Protein AF-A0A7R9BN75-F1 (afdb_monomer_lite)

InterPro domains:
  IPR007135 Ubiquitin-like-conjugating enzyme Atg3/Atg10 [PF03987] (47-110)
  IPR007217 Per1-like [PF04080] (129-338)
  IPR007217 Per1-like [PTHR13148] (129-338)

Sequence (338 aa):
MLVKHSRRFLKRSLDHVLRIGWRLETTRRPVTGDTVEYLRLVTLDPDGVTNDYSVFYSESYSVPVLYLSRYSDSGELVAPSGCEDCLTPTDHPISGAPVLFFHPCRTSEWAVLTPKSDAGLKYIPSWMSWPFARFLGIQEPASTLFSMLNGIAHVFGLSALLRQVKSEAPFRGWWIANGLIMILCWVFSTIFHTRDTPFTEKLDYAGGMIANVAALTAVTVRLVGIERLTRTGTMIMLGAGCSFVYRHLKFLFGVSFDYGYNMKVHLAIGGFHVIGWLCWAFLNRSTCPYAWKGAAVNFLMAATMALELLDFPPFLWTLDAHALWHLSTIPLIPLWYS

Structure (mmCIF, N/CA/C/O backbone):
data_AF-A0A7R9BN75-F1
#
_entry.id   AF-A0A7R9BN75-F1
#
loop_
_atom_site.group_PDB
_atom_site.id
_atom_site.type_symbol
_atom_site.label_atom_id
_atom_site.label_alt_id
_atom_site.label_comp_id
_atom_site.label_asym_id
_atom_site.label_entity_id
_atom_site.label_seq_id
_atom_site.pdbx_PDB_ins_code
_atom_site.Cartn_x
_atom_site.Cartn_y
_atom_site.Cartn_z
_atom_site.occupancy
_atom_site.B_iso_or_equiv
_atom_site.auth_seq_id
_atom_site.auth_comp_id
_atom_site.auth_asym_id
_atom_site.auth_atom_id
_atom_site.pdbx_PDB_model_num
ATOM 1 N N . MET A 1 1 ? 15.559 -24.305 -7.134 1.00 25.94 1 MET A N 1
ATOM 2 C CA . MET A 1 1 ? 14.203 -23.827 -7.511 1.00 25.94 1 MET A CA 1
ATOM 3 C C . MET A 1 1 ? 14.245 -22.544 -8.345 1.00 25.94 1 MET A C 1
ATOM 5 O O . MET A 1 1 ? 13.445 -22.437 -9.262 1.00 25.94 1 MET A O 1
ATOM 9 N N . LEU A 1 2 ? 15.212 -21.644 -8.121 1.00 26.50 2 LEU A N 1
ATOM 10 C CA . LEU A 1 2 ? 15.365 -20.361 -8.832 1.00 26.50 2 LEU A CA 1
ATOM 11 C C . LEU A 1 2 ? 15.667 -20.472 -10.347 1.00 26.50 2 LEU A C 1
ATOM 13 O O . LEU A 1 2 ? 15.002 -19.819 -11.143 1.00 26.50 2 LEU A O 1
ATOM 17 N N . VAL A 1 3 ? 16.518 -21.411 -10.784 1.00 27.84 3 VAL A N 1
ATOM 18 C CA . VAL A 1 3 ? 16.781 -21.690 -12.224 1.00 27.84 3 VAL A CA 1
ATOM 19 C C . VAL A 1 3 ? 15.537 -22.203 -12.985 1.00 27.84 3 VAL A C 1
ATOM 21 O O . VAL A 1 3 ? 15.440 -22.108 -14.207 1.00 27.84 3 VAL A O 1
ATOM 24 N N . LYS A 1 4 ? 14.531 -22.745 -12.280 1.00 29.83 4 LYS A N 1
ATOM 25 C CA . LYS A 1 4 ? 13.260 -23.165 -12.902 1.00 29.83 4 LYS A CA 1
ATOM 26 C C . LYS A 1 4 ? 12.322 -21.983 -13.170 1.00 29.83 4 LYS A C 1
ATOM 28 O O . LYS A 1 4 ? 11.499 -22.098 -14.079 1.00 29.83 4 LYS A O 1
ATOM 33 N N . HIS A 1 5 ? 12.436 -20.884 -12.418 1.00 34.06 5 HIS A N 1
ATOM 34 C CA . HIS A 1 5 ? 11.628 -19.687 -12.649 1.00 34.06 5 HIS A CA 1
ATOM 35 C C . HIS A 1 5 ? 12.165 -18.868 -13.817 1.00 34.06 5 HIS A C 1
ATOM 37 O O . HIS A 1 5 ? 11.371 -18.584 -14.705 1.00 34.06 5 HIS A O 1
ATOM 43 N N . SER A 1 6 ? 13.482 -18.660 -13.938 1.00 37.28 6 SER A N 1
ATOM 44 C CA . SER A 1 6 ? 14.078 -18.036 -15.134 1.00 37.28 6 SER A CA 1
ATOM 45 C C . SER A 1 6 ? 13.750 -18.809 -16.421 1.00 37.28 6 SER A C 1
ATOM 47 O O . SER A 1 6 ? 13.330 -18.216 -17.412 1.00 37.28 6 SER A O 1
ATOM 49 N N . ARG A 1 7 ? 13.799 -20.151 -16.388 1.00 38.25 7 ARG A N 1
ATOM 50 C CA . ARG A 1 7 ? 13.395 -21.003 -17.523 1.00 38.25 7 ARG A CA 1
ATOM 51 C C . ARG A 1 7 ? 11.911 -20.921 -17.877 1.00 38.25 7 ARG A C 1
ATOM 53 O O . ARG A 1 7 ? 11.585 -21.017 -19.053 1.00 38.25 7 ARG A O 1
ATOM 60 N N . ARG A 1 8 ? 10.994 -20.795 -16.910 1.00 43.97 8 ARG A N 1
ATOM 61 C CA . ARG A 1 8 ? 9.552 -20.610 -17.200 1.00 43.97 8 ARG A CA 1
ATOM 62 C C . ARG A 1 8 ? 9.240 -19.189 -17.668 1.00 43.97 8 ARG A C 1
ATOM 64 O O . ARG A 1 8 ? 8.391 -19.027 -18.538 1.00 43.97 8 ARG A O 1
ATOM 71 N N . PHE A 1 9 ? 9.942 -18.216 -17.102 1.00 45.53 9 PHE A N 1
ATOM 72 C CA . PHE A 1 9 ? 9.838 -16.792 -17.387 1.00 45.53 9 PHE A CA 1
ATOM 73 C C . PHE A 1 9 ? 10.306 -16.470 -18.815 1.00 45.53 9 PHE A C 1
ATOM 75 O O . PHE A 1 9 ? 9.569 -15.863 -19.583 1.00 45.53 9 PHE A O 1
ATOM 82 N N . LEU A 1 10 ? 11.454 -17.013 -19.233 1.00 49.00 10 LEU A N 1
ATOM 83 C CA . LEU A 1 10 ? 11.949 -16.901 -20.607 1.00 49.00 10 LEU A CA 1
ATOM 84 C C . LEU A 1 10 ? 11.103 -17.713 -21.605 1.00 49.00 10 LEU A C 1
ATOM 86 O O . LEU A 1 10 ? 10.852 -17.244 -22.709 1.00 49.00 10 LEU A O 1
ATOM 90 N N . LYS A 1 11 ? 10.602 -18.904 -21.232 1.00 47.78 11 LYS A N 1
ATOM 91 C CA . LYS A 1 11 ? 9.923 -19.835 -22.163 1.00 47.78 11 LYS A CA 1
ATOM 92 C C . LYS A 1 11 ? 8.620 -19.338 -22.788 1.00 47.78 11 LYS A C 1
ATOM 94 O O . LYS A 1 11 ? 8.322 -19.763 -23.896 1.00 47.78 11 LYS A O 1
ATOM 99 N N . ARG A 1 12 ? 7.819 -18.509 -22.108 1.00 47.25 12 ARG A N 1
ATOM 100 C CA . ARG A 1 12 ? 6.509 -18.078 -22.648 1.00 47.25 12 ARG A CA 1
ATOM 101 C C . ARG A 1 12 ? 6.625 -17.061 -23.788 1.00 47.25 12 ARG A C 1
ATOM 103 O O . ARG A 1 12 ? 5.703 -16.970 -24.590 1.00 47.25 12 ARG A O 1
ATOM 110 N N . SER A 1 13 ? 7.762 -16.372 -23.880 1.00 50.59 13 SER A N 1
ATOM 111 C CA . SER A 1 13 ? 8.043 -15.356 -24.903 1.00 50.59 13 SER A CA 1
ATOM 112 C C . SER A 1 13 ? 9.258 -15.697 -25.773 1.00 50.59 13 SER A C 1
ATOM 114 O O . SER A 1 13 ? 9.523 -14.993 -26.746 1.00 50.59 13 SER A O 1
ATOM 116 N N . LEU A 1 14 ? 9.979 -16.784 -25.455 1.00 61.09 14 LEU A N 1
ATOM 117 C CA . LEU A 1 14 ? 11.226 -17.192 -26.110 1.00 61.09 14 LEU A CA 1
ATOM 118 C C . LEU A 1 14 ? 11.068 -17.297 -27.626 1.00 61.09 14 LEU A C 1
ATOM 120 O O . LEU A 1 14 ? 11.878 -16.754 -28.361 1.00 61.09 14 LEU A O 1
ATOM 124 N N . ASP A 1 15 ? 9.995 -17.930 -28.099 1.00 59.94 15 ASP A N 1
ATOM 125 C CA . ASP A 1 15 ? 9.783 -18.147 -29.533 1.00 59.94 15 ASP A CA 1
ATOM 126 C C . ASP A 1 15 ? 9.638 -16.835 -30.311 1.00 59.94 15 ASP A C 1
ATOM 128 O O . ASP A 1 15 ? 10.028 -16.764 -31.474 1.00 59.94 15 ASP A O 1
ATOM 132 N N . HIS A 1 16 ? 9.092 -15.788 -29.688 1.00 62.56 16 HIS A N 1
ATOM 133 C CA . HIS A 1 16 ? 8.987 -14.472 -30.312 1.00 62.56 16 HIS A CA 1
ATOM 134 C C . HIS A 1 16 ? 10.317 -13.718 -30.237 1.00 62.56 16 HIS A C 1
ATOM 136 O O . HIS A 1 16 ? 10.783 -13.212 -31.253 1.00 62.56 16 HIS A O 1
ATOM 142 N N . VAL A 1 17 ? 10.955 -13.718 -29.063 1.00 66.06 17 VAL A N 1
ATOM 143 C CA . VAL A 1 17 ? 12.261 -13.087 -28.810 1.00 66.06 17 VAL A CA 1
ATOM 144 C C . VAL A 1 17 ? 13.344 -13.646 -29.743 1.00 66.06 17 VAL A C 1
ATOM 146 O O . VAL A 1 17 ? 14.104 -12.888 -30.341 1.00 66.06 17 VAL A O 1
ATOM 149 N N . LEU A 1 18 ? 13.360 -14.965 -29.952 1.00 67.25 18 LEU A N 1
ATOM 150 C CA . LEU A 1 18 ? 14.285 -15.632 -30.871 1.00 67.25 18 LEU A CA 1
ATOM 151 C C . LEU A 1 18 ? 14.023 -15.269 -32.343 1.00 67.25 18 LEU A C 1
ATOM 153 O O . LEU A 1 18 ? 14.961 -15.174 -33.132 1.00 67.25 18 LEU A O 1
ATOM 157 N N . ARG A 1 19 ? 12.762 -15.035 -32.737 1.00 68.44 19 ARG A N 1
ATOM 158 C CA . ARG A 1 19 ? 12.405 -14.644 -34.117 1.00 68.44 19 ARG A CA 1
ATOM 159 C C . ARG A 1 19 ? 12.845 -13.228 -34.477 1.00 68.44 19 ARG A C 1
ATOM 161 O O . ARG A 1 19 ? 13.038 -12.949 -35.655 1.00 68.44 19 ARG A O 1
ATOM 168 N N . ILE A 1 20 ? 13.003 -12.354 -33.486 1.00 70.19 20 ILE A N 1
ATOM 169 C CA . ILE A 1 20 ? 13.408 -10.951 -33.667 1.00 70.19 20 ILE A CA 1
ATOM 170 C C . ILE A 1 20 ? 14.911 -10.726 -33.423 1.00 70.19 20 ILE A C 1
ATOM 172 O O . ILE A 1 20 ? 15.338 -9.594 -33.225 1.00 70.19 20 ILE A O 1
ATOM 176 N N . GLY A 1 21 ? 15.719 -11.794 -33.455 1.00 74.06 21 GLY A N 1
ATOM 177 C CA . GLY A 1 21 ? 17.184 -11.718 -33.538 1.00 74.06 21 GLY A CA 1
ATOM 178 C C . GLY A 1 21 ? 17.950 -12.020 -32.248 1.00 74.06 21 GLY A C 1
ATOM 179 O O . GLY A 1 21 ? 19.166 -12.210 -32.308 1.00 74.06 21 GLY A O 1
ATOM 180 N N . TRP A 1 22 ? 17.273 -12.126 -31.101 1.00 79.69 22 TRP A N 1
ATOM 181 C CA . TRP A 1 22 ? 17.921 -12.527 -29.850 1.00 79.69 22 TRP A CA 1
ATOM 182 C C . TRP A 1 22 ? 18.293 -14.009 -29.871 1.00 79.69 22 TRP A C 1
ATOM 184 O O . TRP A 1 22 ? 17.630 -14.834 -30.499 1.00 79.69 22 TRP A O 1
ATOM 194 N N . ARG A 1 23 ? 19.343 -14.367 -29.137 1.00 82.69 23 ARG A N 1
ATOM 195 C CA . ARG A 1 23 ? 19.815 -15.746 -28.992 1.00 82.69 23 ARG A CA 1
ATOM 196 C C . ARG A 1 23 ? 19.833 -16.131 -27.525 1.00 82.69 23 ARG A C 1
ATOM 198 O O . ARG A 1 23 ? 20.256 -15.347 -26.684 1.00 82.69 23 ARG A O 1
ATOM 205 N N . LEU A 1 24 ? 19.376 -17.343 -27.225 1.00 82.06 24 LEU A N 1
ATOM 206 C CA . LEU A 1 24 ? 19.562 -17.936 -25.907 1.00 82.06 24 LEU A CA 1
ATOM 207 C C . LEU A 1 24 ? 20.956 -18.565 -25.862 1.00 82.06 24 LEU A C 1
ATOM 209 O O . LEU A 1 24 ? 21.216 -19.541 -26.564 1.00 82.06 24 LEU A O 1
ATOM 213 N N . GLU A 1 25 ? 21.838 -18.006 -25.044 1.00 84.00 25 GLU A N 1
ATOM 214 C CA . GLU A 1 25 ? 23.178 -18.533 -24.810 1.00 84.00 25 GLU A CA 1
ATOM 215 C C . GLU A 1 25 ? 23.243 -19.217 -23.443 1.00 84.00 25 GLU A C 1
ATOM 217 O O . GLU A 1 25 ? 22.501 -18.905 -22.509 1.00 84.00 25 GLU A O 1
ATOM 222 N N . THR A 1 26 ? 24.116 -20.213 -23.336 1.00 81.50 26 THR A N 1
ATOM 223 C CA . THR A 1 26 ? 24.379 -20.931 -22.091 1.00 81.50 26 THR A CA 1
ATOM 224 C C . THR A 1 26 ? 25.873 -20.924 -21.849 1.00 81.50 26 THR A C 1
ATOM 226 O O . THR A 1 26 ? 26.642 -21.337 -22.714 1.00 81.50 26 THR A O 1
ATOM 229 N N . THR A 1 27 ? 26.288 -20.480 -20.670 1.00 81.31 27 THR A N 1
ATOM 230 C CA . THR A 1 27 ? 27.700 -20.449 -20.287 1.00 81.31 27 THR A CA 1
ATOM 231 C C . THR A 1 27 ? 27.886 -20.886 -18.842 1.00 81.31 27 THR A C 1
ATOM 233 O O . THR A 1 27 ? 26.928 -20.945 -18.071 1.00 81.31 27 THR A O 1
ATOM 236 N N . ARG A 1 28 ? 29.119 -21.216 -18.461 1.00 77.62 28 ARG A N 1
ATOM 237 C CA . ARG A 1 28 ? 29.471 -21.492 -17.065 1.00 77.62 28 ARG A CA 1
ATOM 238 C C . ARG A 1 28 ? 30.121 -20.265 -16.449 1.00 77.62 28 ARG A C 1
ATOM 240 O O . ARG A 1 28 ? 31.053 -19.712 -17.028 1.00 77.62 28 ARG A O 1
ATOM 247 N N . ARG A 1 29 ? 29.657 -19.861 -15.263 1.00 69.62 29 ARG A N 1
ATOM 248 C CA . ARG A 1 29 ? 30.311 -18.799 -14.491 1.00 69.62 29 ARG A CA 1
ATOM 249 C C . ARG A 1 29 ? 31.736 -19.245 -14.148 1.00 69.62 29 ARG A C 1
ATOM 251 O O . ARG A 1 29 ? 31.881 -20.298 -13.525 1.00 69.62 29 ARG A O 1
ATOM 258 N N . PRO A 1 30 ? 32.770 -18.454 -14.485 1.00 67.38 30 PRO A N 1
ATOM 259 C CA . PRO A 1 30 ? 34.159 -18.818 -14.209 1.00 67.38 30 PRO A CA 1
ATOM 260 C C . PRO A 1 30 ? 34.436 -19.030 -12.717 1.00 67.38 30 PRO A C 1
ATOM 262 O O . PRO A 1 30 ? 35.222 -19.894 -12.352 1.00 67.38 30 PRO A O 1
ATOM 265 N N . VAL A 1 31 ? 33.766 -18.251 -11.860 1.00 64.44 31 VAL A N 1
ATOM 266 C CA . VAL A 1 31 ? 34.027 -18.216 -10.414 1.00 64.44 31 VAL A CA 1
ATOM 267 C C . VAL A 1 31 ? 33.274 -19.310 -9.654 1.00 64.44 31 VAL A C 1
ATOM 269 O O . VAL A 1 31 ? 33.857 -19.968 -8.801 1.00 64.44 31 VAL A O 1
ATOM 272 N N . THR A 1 32 ? 31.985 -19.520 -9.943 1.00 65.44 32 THR A N 1
ATOM 273 C CA . THR A 1 32 ? 31.145 -20.462 -9.176 1.00 65.44 32 THR A CA 1
ATOM 274 C C . THR A 1 32 ? 30.964 -21.817 -9.861 1.00 65.44 32 THR A C 1
ATOM 276 O O . THR A 1 32 ? 30.539 -22.775 -9.223 1.00 65.44 32 THR A O 1
ATOM 279 N N . GLY A 1 33 ? 31.282 -21.927 -11.157 1.00 69.62 33 GLY A N 1
ATOM 280 C CA . GLY A 1 33 ? 31.078 -23.141 -11.956 1.00 69.62 33 GLY A CA 1
ATOM 281 C C . GLY A 1 33 ? 29.624 -23.393 -12.374 1.00 69.62 33 GLY A C 1
ATOM 282 O O . GLY A 1 33 ? 29.361 -24.326 -13.140 1.00 69.62 33 GLY A O 1
ATOM 283 N N . ASP A 1 34 ? 28.685 -22.558 -11.924 1.00 73.12 34 ASP A N 1
ATOM 284 C CA . ASP A 1 34 ? 27.265 -22.694 -12.235 1.00 73.12 34 ASP A CA 1
ATOM 285 C C . ASP A 1 34 ? 26.979 -22.427 -13.710 1.00 73.12 34 ASP A C 1
ATOM 287 O O . ASP A 1 34 ? 27.547 -21.528 -14.333 1.00 73.12 34 ASP A O 1
ATOM 291 N N . THR A 1 35 ? 26.047 -23.195 -14.268 1.00 75.62 35 THR A N 1
ATOM 292 C CA . THR A 1 35 ? 25.558 -22.971 -15.631 1.00 75.62 35 THR A CA 1
ATOM 293 C C . THR A 1 35 ? 24.486 -21.882 -15.619 1.00 75.62 35 THR A C 1
ATOM 295 O O . THR A 1 35 ? 23.491 -21.999 -14.905 1.00 75.62 35 THR A O 1
ATOM 298 N N . VAL A 1 36 ? 24.683 -20.840 -16.423 1.00 74.00 36 VAL A N 1
ATOM 299 C CA . VAL A 1 36 ? 23.784 -19.692 -16.569 1.00 74.00 36 VAL A CA 1
ATOM 300 C C . VAL A 1 36 ? 23.281 -19.624 -18.003 1.00 74.00 36 VAL A C 1
ATOM 302 O O . VAL A 1 36 ? 24.062 -19.695 -18.950 1.00 74.00 36 VAL A O 1
ATOM 305 N N . GLU A 1 37 ? 21.970 -19.459 -18.142 1.00 79.94 37 GLU A N 1
ATOM 306 C CA . GLU A 1 37 ? 21.297 -19.161 -19.406 1.00 79.94 37 GLU A CA 1
ATOM 307 C C . GLU A 1 37 ? 20.977 -17.663 -19.453 1.00 79.94 37 GLU A C 1
ATOM 309 O O . GLU A 1 37 ? 20.485 -17.109 -18.466 1.00 79.94 37 GLU A O 1
ATOM 314 N N . TYR A 1 38 ? 21.249 -17.011 -20.582 1.00 80.88 38 TYR A N 1
ATOM 315 C CA . TYR A 1 38 ? 20.967 -15.590 -20.789 1.00 80.88 38 TYR A CA 1
ATOM 316 C C . TYR A 1 38 ? 20.580 -15.314 -22.239 1.00 80.88 38 TYR A C 1
ATOM 318 O O . TYR A 1 38 ? 20.902 -16.088 -23.142 1.00 80.88 38 TYR A O 1
ATOM 326 N N . LEU A 1 39 ? 19.854 -14.220 -22.460 1.00 82.62 39 LEU A N 1
ATOM 327 C CA . LEU A 1 39 ? 19.552 -13.756 -23.811 1.00 82.62 39 LEU A CA 1
ATOM 328 C C . LEU A 1 39 ? 20.629 -12.778 -24.258 1.00 82.62 39 LEU A C 1
ATOM 330 O O . LEU A 1 39 ? 21.022 -11.912 -23.480 1.00 82.62 39 LEU A O 1
ATOM 334 N N . ARG A 1 40 ? 21.063 -12.893 -25.509 1.00 86.88 40 ARG A N 1
ATOM 335 C CA . ARG A 1 40 ? 22.039 -11.997 -26.123 1.00 86.88 40 ARG A CA 1
ATOM 336 C C . ARG A 1 40 ? 21.547 -11.482 -27.468 1.00 86.88 40 ARG A C 1
ATOM 338 O O . ARG A 1 40 ? 20.979 -12.249 -28.249 1.00 86.88 40 ARG A O 1
ATOM 345 N N . LEU A 1 41 ? 21.789 -10.210 -27.750 1.00 84.81 41 LEU A N 1
ATOM 346 C CA . LEU A 1 41 ? 21.560 -9.591 -29.049 1.00 84.81 41 LEU A CA 1
ATOM 347 C C . LEU A 1 41 ? 22.759 -8.717 -29.392 1.00 84.81 41 LEU A C 1
ATOM 349 O O . LEU A 1 41 ? 23.104 -7.812 -28.644 1.00 84.81 41 LEU A O 1
ATOM 353 N N . VAL A 1 42 ? 23.357 -8.964 -30.552 1.00 84.88 42 VAL A N 1
ATOM 354 C CA . VAL A 1 42 ? 24.436 -8.131 -31.083 1.00 84.88 42 VAL A CA 1
ATOM 355 C C . VAL A 1 42 ? 23.884 -7.340 -32.258 1.00 84.88 42 VAL A C 1
ATOM 357 O O . VAL A 1 42 ? 23.322 -7.923 -33.187 1.00 84.88 42 VAL A O 1
ATOM 360 N N . THR A 1 43 ? 24.040 -6.023 -32.210 1.00 80.31 43 THR A N 1
ATOM 361 C CA . THR A 1 43 ? 23.644 -5.101 -33.280 1.00 80.31 43 THR A CA 1
ATOM 362 C C . THR A 1 43 ? 24.829 -4.229 -33.683 1.00 80.31 43 THR A C 1
ATOM 364 O O . THR A 1 43 ? 25.790 -4.079 -32.928 1.00 80.31 43 THR A O 1
ATOM 367 N N . LEU A 1 44 ? 24.775 -3.685 -34.894 1.00 79.88 44 LEU A N 1
ATOM 368 C CA . LEU A 1 44 ? 25.768 -2.759 -35.431 1.00 79.88 44 LEU A CA 1
ATOM 369 C C . LEU A 1 44 ? 25.079 -1.419 -35.654 1.00 79.88 44 LEU A C 1
ATOM 371 O O . LEU A 1 44 ? 24.093 -1.357 -36.392 1.00 79.88 44 LEU A O 1
ATOM 375 N N . ASP A 1 45 ? 25.587 -0.372 -35.011 1.00 72.06 45 ASP A N 1
ATOM 376 C CA . ASP A 1 45 ? 25.115 0.985 -35.263 1.00 72.06 45 ASP A CA 1
ATOM 377 C C . ASP A 1 45 ? 25.520 1.442 -36.675 1.00 72.06 45 ASP A C 1
ATOM 379 O O . ASP A 1 45 ? 26.509 0.950 -37.229 1.00 72.06 45 ASP A O 1
ATOM 383 N N . PRO A 1 46 ? 24.797 2.416 -37.263 1.00 68.06 46 PRO A N 1
ATOM 384 C CA . PRO A 1 46 ? 25.157 3.016 -38.551 1.00 68.06 46 PRO A CA 1
ATOM 385 C C . PRO A 1 46 ? 26.590 3.563 -38.595 1.00 68.06 46 PRO A C 1
ATOM 387 O O . PRO A 1 46 ? 27.215 3.552 -39.652 1.00 68.06 46 PRO A O 1
ATOM 390 N N . ASP A 1 47 ? 27.116 3.979 -37.441 1.00 68.94 47 ASP A N 1
ATOM 391 C CA . ASP A 1 47 ? 28.482 4.483 -37.263 1.00 68.94 47 ASP A CA 1
ATOM 392 C C . ASP A 1 47 ? 29.533 3.359 -37.122 1.00 68.94 47 ASP A C 1
ATOM 394 O O . ASP A 1 47 ? 30.692 3.625 -36.818 1.00 68.94 47 ASP A O 1
ATOM 398 N N . GLY A 1 48 ? 29.149 2.091 -37.314 1.00 71.25 48 GLY A N 1
ATOM 399 C CA . GLY A 1 48 ? 30.046 0.928 -37.270 1.00 71.25 48 GLY A CA 1
ATOM 400 C C . GLY A 1 48 ? 30.344 0.386 -35.868 1.00 71.25 48 GLY A C 1
ATOM 401 O O . GLY A 1 48 ? 31.030 -0.627 -35.737 1.00 71.25 48 GLY A O 1
ATOM 402 N N . VAL A 1 49 ? 29.801 1.008 -34.819 1.00 78.69 49 VAL A N 1
ATOM 403 C CA . VAL A 1 49 ? 29.996 0.577 -33.428 1.00 78.69 49 VAL A CA 1
ATOM 404 C C . VAL A 1 49 ? 29.149 -0.661 -33.129 1.00 78.69 49 VAL A C 1
ATOM 406 O O . VAL A 1 49 ? 27.951 -0.700 -33.409 1.00 78.69 49 VAL A O 1
ATOM 409 N N . THR A 1 50 ? 29.765 -1.685 -32.537 1.00 82.69 50 THR A N 1
ATOM 410 C CA . THR A 1 50 ? 29.055 -2.903 -32.124 1.00 82.69 50 THR A CA 1
ATOM 411 C C . THR A 1 50 ? 28.404 -2.699 -30.757 1.00 82.69 50 THR A C 1
ATOM 413 O O . THR A 1 50 ? 29.080 -2.352 -29.789 1.00 82.69 50 THR A O 1
ATOM 416 N N . ASN A 1 51 ? 27.102 -2.966 -30.668 1.00 84.06 51 ASN A N 1
ATOM 417 C CA . ASN A 1 51 ? 26.358 -3.004 -29.415 1.00 84.06 51 ASN A CA 1
ATOM 418 C C . ASN A 1 51 ? 26.028 -4.458 -29.068 1.00 84.06 51 ASN A C 1
ATOM 420 O O . ASN A 1 51 ? 25.300 -5.127 -29.807 1.00 84.06 51 ASN A O 1
ATOM 424 N N . ASP A 1 52 ? 26.541 -4.939 -27.940 1.00 88.25 52 ASP A N 1
ATOM 425 C CA . ASP A 1 52 ? 26.262 -6.276 -27.420 1.00 88.25 52 ASP A CA 1
ATOM 426 C C . ASP A 1 52 ? 25.379 -6.173 -26.173 1.00 88.25 52 ASP A C 1
ATOM 428 O O . ASP A 1 52 ? 25.793 -5.696 -25.116 1.00 88.25 52 ASP A O 1
ATOM 432 N N . TYR A 1 53 ? 24.125 -6.575 -26.337 1.00 85.75 53 TYR A N 1
ATOM 433 C CA . TYR A 1 53 ? 23.098 -6.551 -25.311 1.00 85.75 53 TYR A CA 1
ATOM 434 C C . TYR A 1 53 ? 22.956 -7.928 -24.685 1.00 85.75 53 TYR A C 1
ATOM 436 O O . TYR A 1 53 ? 22.769 -8.922 -25.390 1.00 85.75 53 TYR A O 1
ATOM 444 N N . SER A 1 54 ? 22.940 -7.989 -23.359 1.00 86.38 54 SER A N 1
ATOM 445 C CA . SER A 1 54 ? 22.760 -9.235 -22.621 1.00 86.38 54 SER A CA 1
ATOM 446 C C . SER A 1 54 ? 21.751 -9.080 -21.484 1.00 86.38 54 SER A C 1
ATOM 448 O O . SER A 1 54 ? 21.791 -8.126 -20.712 1.00 86.38 54 SER A O 1
ATOM 450 N N . VAL A 1 55 ? 20.802 -10.015 -21.387 1.00 82.38 55 VAL A N 1
ATOM 451 C CA . VAL A 1 55 ? 19.769 -10.027 -20.341 1.00 82.38 55 VAL A CA 1
ATOM 452 C C . VAL A 1 55 ? 20.029 -11.171 -19.375 1.00 82.38 55 VAL A C 1
ATOM 454 O O . VAL A 1 55 ? 19.895 -12.344 -19.737 1.00 82.38 55 VAL A O 1
ATOM 457 N N . PHE A 1 56 ? 20.329 -10.821 -18.127 1.00 78.00 56 PHE A N 1
ATOM 458 C CA . PHE A 1 56 ? 20.511 -11.766 -17.028 1.00 78.00 56 PHE A CA 1
ATOM 459 C C . PHE A 1 56 ? 19.398 -11.632 -16.008 1.00 78.00 56 PHE A C 1
ATOM 461 O O . PHE A 1 56 ? 18.919 -10.538 -15.743 1.00 78.00 56 PHE A O 1
ATOM 468 N N . TYR A 1 57 ? 19.034 -12.733 -15.360 1.00 70.94 57 TYR A N 1
ATOM 469 C CA . TYR A 1 57 ? 18.243 -12.649 -14.139 1.00 70.94 57 TYR A CA 1
ATOM 470 C C . TYR A 1 57 ? 19.138 -12.181 -12.985 1.00 70.94 57 TYR A C 1
ATOM 472 O O . TYR A 1 57 ? 20.117 -12.856 -12.658 1.00 70.94 57 TYR A O 1
ATOM 480 N N . SER A 1 58 ? 18.817 -11.038 -12.376 1.00 66.25 58 SER A N 1
ATOM 481 C CA . SER A 1 58 ? 19.509 -10.563 -11.178 1.00 66.25 58 SER A CA 1
ATOM 482 C C . SER A 1 58 ? 18.843 -11.120 -9.933 1.00 66.25 58 SER A C 1
ATOM 484 O O . SER A 1 58 ? 17.655 -10.909 -9.702 1.00 66.25 58 SER A O 1
ATOM 486 N N . GLU A 1 59 ? 19.621 -11.799 -9.095 1.00 57.66 59 GLU A N 1
ATOM 487 C CA . GLU A 1 59 ? 19.142 -12.290 -7.801 1.00 57.66 59 GLU A CA 1
ATOM 488 C C . GLU A 1 59 ? 18.876 -11.140 -6.824 1.00 57.66 59 GLU A C 1
ATOM 490 O O . GLU A 1 59 ? 17.883 -11.168 -6.101 1.00 57.66 59 GLU A O 1
ATOM 495 N N . SER A 1 60 ? 19.705 -10.091 -6.860 1.00 52.88 60 SER A N 1
ATOM 496 C CA . SER A 1 60 ? 19.568 -8.915 -5.993 1.00 52.88 60 SER A CA 1
ATOM 497 C C . SER A 1 60 ? 18.266 -8.157 -6.237 1.00 52.88 60 SER A C 1
ATOM 499 O O . SER A 1 60 ? 17.634 -7.710 -5.284 1.00 52.88 60 SER A O 1
ATOM 501 N N . TYR A 1 61 ? 17.856 -8.038 -7.505 1.00 53.03 61 TYR A N 1
ATOM 502 C CA . TYR A 1 61 ? 16.617 -7.351 -7.885 1.00 53.03 61 TYR A CA 1
ATOM 503 C C . TYR A 1 61 ? 15.435 -8.304 -8.094 1.00 53.03 61 TYR A C 1
ATOM 505 O O . TYR A 1 61 ? 14.309 -7.846 -8.229 1.00 53.03 61 TYR A O 1
ATOM 513 N N . SER A 1 62 ? 15.673 -9.620 -8.120 1.00 57.59 62 SER A N 1
ATOM 514 C CA . SER A 1 62 ? 14.665 -10.645 -8.429 1.00 57.59 62 SER A CA 1
ATOM 515 C C . SER A 1 62 ? 13.915 -10.416 -9.751 1.00 57.59 62 SER A C 1
ATOM 517 O O . SER A 1 62 ? 12.773 -10.831 -9.902 1.00 57.59 62 SER A O 1
ATOM 519 N N . VAL A 1 63 ? 14.575 -9.782 -10.723 1.00 61.38 63 VAL A N 1
ATOM 520 C CA . VAL A 1 63 ? 14.039 -9.484 -12.059 1.00 61.38 63 VAL A CA 1
ATOM 521 C C . VAL A 1 63 ? 15.139 -9.635 -13.114 1.00 61.38 63 VAL A C 1
ATOM 523 O O . VAL A 1 63 ? 16.332 -9.605 -12.780 1.00 61.38 63 VAL A O 1
ATOM 526 N N . PRO A 1 64 ? 14.787 -9.800 -14.398 1.00 69.38 64 PRO A N 1
ATOM 527 C CA . PRO A 1 64 ? 15.742 -9.666 -15.487 1.00 69.38 64 PRO A CA 1
ATOM 528 C C . PRO A 1 64 ? 16.318 -8.256 -15.543 1.00 69.38 64 PRO A C 1
ATOM 530 O O . PRO A 1 64 ? 15.641 -7.272 -15.257 1.00 69.38 64 PRO A O 1
ATOM 533 N N . VAL A 1 65 ? 17.564 -8.169 -15.976 1.00 73.31 65 VAL A N 1
ATOM 534 C CA . VAL A 1 65 ? 18.352 -6.948 -16.066 1.00 73.31 65 VAL A CA 1
ATOM 535 C C . VAL A 1 65 ? 19.092 -6.953 -17.387 1.00 73.31 65 VAL A C 1
ATOM 537 O O . VAL A 1 65 ? 19.659 -7.979 -17.768 1.00 73.31 65 VAL A O 1
ATOM 540 N N . LEU A 1 66 ? 19.106 -5.803 -18.055 1.00 80.00 66 LEU A N 1
ATOM 541 C CA . LEU A 1 66 ? 19.871 -5.598 -19.272 1.00 80.00 66 LEU A CA 1
ATOM 542 C C . LEU A 1 66 ? 21.256 -5.020 -18.964 1.00 80.00 66 LEU A C 1
ATOM 544 O O . LEU A 1 66 ? 21.394 -4.038 -18.232 1.00 80.00 66 LEU A O 1
ATOM 548 N N . TYR A 1 67 ? 22.252 -5.586 -19.627 1.00 84.44 67 TYR A N 1
ATOM 549 C CA . TYR A 1 67 ? 23.599 -5.063 -19.739 1.00 84.44 67 TYR A CA 1
ATOM 550 C C . TYR A 1 67 ? 23.891 -4.720 -21.202 1.00 84.44 67 TYR A C 1
ATOM 552 O O . TYR A 1 67 ? 23.425 -5.399 -22.119 1.00 84.44 67 TYR A O 1
ATOM 560 N N . LEU A 1 68 ? 24.659 -3.655 -21.405 1.00 85.88 68 LEU A N 1
ATOM 561 C CA . LEU A 1 68 ? 25.140 -3.187 -22.694 1.00 85.88 68 LEU A CA 1
ATOM 562 C C . LEU A 1 68 ? 26.668 -3.121 -22.665 1.00 85.88 68 LEU A C 1
ATOM 564 O O . LEU A 1 68 ? 27.274 -2.356 -21.912 1.00 85.88 68 LEU A O 1
ATOM 568 N N . SER A 1 69 ? 27.281 -3.902 -23.539 1.00 87.69 69 SER A N 1
ATOM 569 C CA . SER A 1 69 ? 28.688 -3.819 -23.895 1.00 87.69 69 SER A CA 1
ATOM 570 C C . SER A 1 69 ? 28.804 -3.030 -25.197 1.00 87.69 69 SER A C 1
ATOM 572 O O . SER A 1 69 ? 28.536 -3.553 -26.279 1.00 87.69 69 SER A O 1
ATOM 574 N N . ARG A 1 70 ? 29.181 -1.755 -25.083 1.00 86.62 70 ARG A N 1
ATOM 575 C CA . ARG A 1 70 ? 29.428 -0.852 -26.212 1.00 86.62 70 ARG A CA 1
ATOM 576 C C . ARG A 1 70 ? 30.802 -0.221 -26.038 1.00 86.62 70 ARG A C 1
ATOM 578 O O . ARG A 1 70 ? 31.001 0.539 -25.094 1.00 86.62 70 ARG A O 1
ATOM 585 N N . TYR A 1 71 ? 31.728 -0.536 -26.936 1.00 82.38 71 TYR A N 1
ATOM 586 C CA . TYR A 1 71 ? 33.094 -0.016 -26.887 1.00 82.38 71 TYR A CA 1
ATOM 587 C C . TYR A 1 71 ? 33.373 0.889 -28.087 1.00 82.38 71 TYR A C 1
ATOM 589 O O . TYR A 1 71 ? 32.914 0.602 -29.193 1.00 82.38 71 TYR A O 1
ATOM 597 N N . SER A 1 72 ? 34.109 1.977 -27.872 1.00 79.50 72 SER A N 1
ATOM 598 C CA . SER A 1 72 ? 34.683 2.786 -28.950 1.00 79.50 72 SER A CA 1
ATOM 599 C C . SER A 1 72 ? 35.788 2.022 -29.688 1.00 79.50 72 SER A C 1
ATOM 601 O O . SER A 1 72 ? 36.307 1.019 -29.196 1.00 79.50 72 SER A O 1
ATOM 603 N N . ASP A 1 73 ? 36.240 2.564 -30.821 1.00 77.62 73 ASP A N 1
ATOM 604 C CA . ASP A 1 73 ? 37.432 2.070 -31.528 1.00 77.62 73 ASP A CA 1
ATOM 605 C C . ASP A 1 73 ? 38.705 2.119 -30.659 1.00 77.62 73 ASP A C 1
ATOM 607 O O . ASP A 1 73 ? 39.643 1.355 -30.880 1.00 77.62 73 ASP A O 1
ATOM 611 N N . SER A 1 74 ? 38.738 2.994 -29.643 1.00 76.62 74 SER A N 1
ATOM 612 C CA . SER A 1 74 ? 39.812 3.067 -28.642 1.00 76.62 74 SER A CA 1
ATOM 613 C C . SER A 1 74 ? 39.690 2.025 -27.520 1.00 76.62 74 SER A C 1
ATOM 615 O O . SER A 1 74 ? 40.573 1.951 -26.667 1.00 76.62 74 SER A O 1
ATOM 617 N N . GLY A 1 75 ? 38.628 1.211 -27.515 1.00 75.31 75 GLY A N 1
ATOM 618 C CA . GLY A 1 75 ? 38.372 0.183 -26.505 1.00 75.31 75 GLY A CA 1
ATOM 619 C C . GLY A 1 75 ? 37.761 0.707 -25.202 1.00 75.31 75 GLY A C 1
ATOM 620 O O . GLY A 1 75 ? 37.690 -0.035 -24.223 1.00 75.31 75 GLY A O 1
ATOM 621 N N . GLU A 1 76 ? 37.313 1.963 -25.165 1.00 80.94 76 GLU A N 1
ATOM 622 C CA . GLU A 1 76 ? 36.650 2.547 -23.997 1.00 80.94 76 GLU A CA 1
ATOM 623 C C . GLU A 1 76 ? 35.157 2.226 -24.002 1.00 80.94 76 GLU A C 1
ATOM 625 O O . GLU A 1 76 ? 34.527 2.175 -25.055 1.00 80.94 76 GLU A O 1
ATOM 630 N N . LEU A 1 77 ? 34.576 2.009 -22.821 1.00 82.62 77 LEU A N 1
ATOM 631 C CA . LEU A 1 77 ? 33.142 1.771 -22.674 1.00 82.62 77 LEU A CA 1
ATOM 632 C C . LEU A 1 77 ? 32.378 3.086 -22.894 1.00 82.62 77 LEU A C 1
ATOM 634 O O . LEU A 1 77 ? 32.585 4.049 -22.157 1.00 82.62 77 LEU A O 1
ATOM 638 N N . VAL A 1 78 ? 31.480 3.122 -23.879 1.00 83.31 78 VAL A N 1
ATOM 639 C CA . VAL A 1 78 ? 30.757 4.338 -24.286 1.00 83.31 78 VAL A CA 1
ATOM 640 C C . VAL A 1 78 ? 29.255 4.151 -24.112 1.00 83.31 78 VAL A C 1
ATOM 642 O O . VAL A 1 78 ? 28.697 3.142 -24.536 1.00 83.31 78 VAL A O 1
ATOM 645 N N . ALA A 1 79 ? 28.584 5.135 -23.509 1.00 75.75 79 ALA A N 1
ATOM 646 C CA . ALA A 1 79 ? 27.127 5.162 -23.422 1.00 75.75 79 ALA A CA 1
ATOM 647 C C . ALA A 1 79 ? 26.494 5.661 -24.738 1.00 75.75 79 ALA A C 1
ATOM 649 O O . ALA A 1 79 ? 27.067 6.528 -25.398 1.00 75.75 79 ALA A O 1
ATOM 650 N N . PRO A 1 80 ? 25.313 5.150 -25.136 1.00 73.88 80 PRO A N 1
ATOM 651 C CA . PRO A 1 80 ? 24.547 5.728 -26.236 1.00 73.88 80 PRO A CA 1
ATOM 652 C C . PRO A 1 80 ? 24.207 7.198 -25.961 1.00 73.88 80 PRO A C 1
ATOM 654 O O . PRO A 1 80 ? 23.873 7.557 -24.831 1.00 73.88 80 PRO A O 1
ATOM 657 N N . SER A 1 81 ? 24.247 8.028 -27.002 1.00 68.19 81 SER A N 1
ATOM 658 C CA . SER A 1 81 ? 23.962 9.463 -26.901 1.00 68.19 81 SER A CA 1
ATOM 659 C C . SER A 1 81 ? 22.549 9.728 -26.363 1.00 68.19 81 SER A C 1
ATOM 661 O O . SER A 1 81 ? 21.575 9.187 -26.894 1.00 68.19 81 SER A O 1
ATOM 663 N N . GLY A 1 82 ? 22.427 10.574 -25.337 1.00 64.88 82 GLY A N 1
ATOM 664 C CA . GLY A 1 82 ? 21.150 10.904 -24.685 1.00 64.88 82 GLY A CA 1
ATOM 665 C C . GLY A 1 82 ? 20.699 9.912 -23.604 1.00 64.88 82 GLY A C 1
ATOM 666 O O . GLY A 1 82 ? 19.552 9.977 -23.163 1.00 64.88 82 GLY A O 1
ATOM 667 N N . CYS A 1 83 ? 21.576 8.989 -23.202 1.00 64.25 83 CYS A N 1
ATOM 668 C CA . CYS A 1 83 ? 21.362 7.972 -22.165 1.00 64.25 83 CYS A CA 1
ATOM 669 C C . CYS A 1 83 ? 22.444 8.010 -21.072 1.00 64.25 83 CYS A C 1
ATOM 671 O O . CYS A 1 83 ? 22.564 7.082 -20.269 1.00 64.25 83 CYS A O 1
ATOM 673 N N . GLU A 1 84 ? 23.283 9.044 -21.057 1.00 69.56 84 GLU A N 1
ATOM 674 C CA . GLU A 1 84 ? 24.478 9.099 -20.215 1.00 69.56 84 GLU A CA 1
ATOM 675 C C . GLU A 1 84 ? 24.127 8.954 -18.723 1.00 69.56 84 GLU A C 1
ATOM 677 O O . GLU A 1 84 ? 24.850 8.293 -17.982 1.00 69.56 84 GLU A O 1
ATOM 682 N N . ASP A 1 85 ? 22.963 9.472 -18.316 1.00 65.50 85 ASP A N 1
ATOM 683 C CA . ASP A 1 85 ? 22.461 9.424 -16.937 1.00 65.50 85 ASP A CA 1
ATOM 684 C C . ASP A 1 85 ? 21.558 8.211 -16.631 1.00 65.50 85 ASP A C 1
ATOM 686 O O . ASP A 1 85 ? 21.202 7.969 -15.470 1.00 65.50 85 ASP A O 1
ATOM 690 N N . CYS A 1 86 ? 21.140 7.451 -17.647 1.00 63.41 86 CYS A N 1
ATOM 691 C CA . CYS A 1 86 ? 20.221 6.314 -17.493 1.00 63.41 86 CYS A CA 1
ATOM 692 C C . CYS A 1 86 ? 20.967 4.988 -17.262 1.00 63.41 86 CYS A C 1
ATOM 694 O O . CYS A 1 86 ? 20.376 4.008 -16.796 1.00 63.41 86 CYS A O 1
ATOM 696 N N . LEU A 1 87 ? 22.262 4.963 -17.584 1.00 73.19 87 LEU A N 1
ATOM 697 C CA . LEU A 1 87 ? 23.142 3.802 -17.537 1.00 73.19 87 LEU A CA 1
ATOM 698 C C . LEU A 1 87 ? 24.178 3.939 -16.427 1.00 73.19 87 LEU A C 1
ATOM 700 O O . LEU A 1 87 ? 24.806 4.978 -16.263 1.00 73.19 87 LEU A O 1
ATOM 704 N N . THR A 1 88 ? 24.394 2.868 -15.667 1.00 78.25 88 THR A N 1
ATOM 705 C CA . THR A 1 88 ? 25.428 2.838 -14.623 1.00 78.25 88 THR A CA 1
ATOM 706 C C . THR A 1 88 ? 26.547 1.881 -15.027 1.00 78.25 88 THR A C 1
ATOM 708 O O . THR A 1 88 ? 26.255 0.723 -15.326 1.00 78.25 88 THR A O 1
ATOM 711 N N . PRO A 1 89 ? 27.822 2.303 -15.033 1.00 79.44 89 PRO A N 1
ATOM 712 C CA . PRO A 1 89 ? 28.941 1.387 -15.226 1.00 79.44 89 PRO A CA 1
ATOM 713 C C . PRO A 1 89 ? 28.986 0.323 -14.120 1.00 79.44 89 PRO A C 1
ATOM 715 O O . PRO A 1 89 ? 28.837 0.631 -12.937 1.00 79.44 89 PRO A O 1
ATOM 718 N N . THR A 1 90 ? 29.190 -0.935 -14.496 1.00 80.88 90 THR A N 1
ATOM 719 C CA . THR A 1 90 ? 29.352 -2.064 -13.572 1.00 80.88 90 THR A CA 1
ATOM 720 C C . THR A 1 90 ? 30.171 -3.179 -14.224 1.00 80.88 90 THR A C 1
ATOM 722 O O . THR A 1 90 ? 30.567 -3.068 -15.382 1.00 80.88 90 THR A O 1
ATOM 725 N N . ASP A 1 91 ? 30.400 -4.271 -13.502 1.00 77.88 91 ASP A N 1
ATOM 726 C CA . ASP A 1 91 ? 31.096 -5.441 -14.029 1.00 77.88 91 ASP A CA 1
ATOM 727 C C . ASP A 1 91 ? 30.107 -6.454 -14.612 1.00 77.88 91 ASP A C 1
ATOM 729 O O . ASP A 1 91 ? 29.050 -6.748 -14.041 1.00 77.88 91 ASP A O 1
ATOM 733 N N . HIS A 1 92 ? 30.460 -7.030 -15.759 1.00 80.31 92 HIS A N 1
ATOM 734 C CA . HIS A 1 92 ? 29.635 -8.027 -16.420 1.00 80.31 92 HIS A CA 1
ATOM 735 C C . HIS A 1 92 ? 29.523 -9.279 -15.539 1.00 80.31 92 HIS A C 1
ATOM 737 O O . HIS A 1 92 ? 30.548 -9.834 -15.130 1.00 80.31 92 HIS A O 1
ATOM 743 N N . PRO A 1 93 ? 28.310 -9.810 -15.300 1.00 70.25 93 PRO A N 1
ATOM 744 C CA . PRO A 1 93 ? 28.072 -10.857 -14.302 1.00 70.25 93 PRO A CA 1
ATOM 745 C C . PRO A 1 93 ? 28.758 -12.203 -14.593 1.00 70.25 93 PRO A C 1
ATOM 747 O O . PRO A 1 93 ? 28.775 -13.079 -13.724 1.00 70.25 93 PRO A O 1
ATOM 750 N N . ILE A 1 94 ? 29.297 -12.395 -15.803 1.00 73.62 94 ILE A N 1
ATOM 751 C CA . ILE A 1 94 ? 30.058 -13.594 -16.186 1.00 73.62 94 ILE A CA 1
ATOM 752 C C . ILE A 1 94 ? 31.542 -13.295 -16.374 1.00 73.62 94 ILE A C 1
ATOM 754 O O . ILE A 1 94 ? 32.377 -14.005 -15.824 1.00 73.62 94 ILE A O 1
ATOM 758 N N . SER A 1 95 ? 31.871 -12.304 -17.203 1.00 77.19 95 SER A N 1
ATOM 759 C CA . SER A 1 95 ? 33.248 -12.061 -17.650 1.00 77.19 95 SER A CA 1
ATOM 760 C C . SER A 1 95 ? 34.018 -11.121 -16.727 1.00 77.19 95 SER A C 1
ATOM 762 O O . SER A 1 95 ? 35.236 -11.058 -16.840 1.00 77.19 95 SER A O 1
ATOM 764 N N . GLY A 1 96 ? 33.333 -10.382 -15.847 1.00 74.38 96 GLY A N 1
ATOM 765 C CA . GLY A 1 96 ? 33.941 -9.330 -15.031 1.00 74.38 96 GLY A CA 1
ATOM 766 C C . GLY A 1 96 ? 34.436 -8.127 -15.839 1.00 74.38 96 GLY A C 1
ATOM 767 O O . GLY A 1 96 ? 35.115 -7.270 -15.293 1.00 74.38 96 GLY A O 1
ATOM 768 N N . ALA A 1 97 ? 34.135 -8.066 -17.140 1.00 81.06 97 ALA A N 1
ATOM 769 C CA . ALA A 1 97 ? 34.510 -6.939 -17.984 1.00 81.06 97 ALA A CA 1
ATOM 770 C C . ALA A 1 97 ? 33.623 -5.717 -17.680 1.00 81.06 97 ALA A C 1
ATOM 772 O O . ALA A 1 97 ? 32.444 -5.912 -17.373 1.00 81.06 97 ALA A O 1
ATOM 773 N N . PRO A 1 98 ? 34.127 -4.478 -17.822 1.00 81.25 98 PRO A N 1
ATOM 774 C CA . PRO A 1 98 ? 33.317 -3.275 -17.645 1.00 81.25 98 PRO A CA 1
ATOM 775 C C . PRO A 1 98 ? 32.165 -3.230 -18.650 1.00 81.25 98 PRO A C 1
ATOM 777 O O . PRO A 1 98 ? 32.393 -3.370 -19.852 1.00 81.25 98 PRO A O 1
ATOM 780 N N . VAL A 1 99 ? 30.942 -3.018 -18.171 1.00 87.19 99 VAL A N 1
ATOM 781 C CA . VAL A 1 99 ? 29.714 -2.931 -18.974 1.00 87.19 99 VAL A CA 1
ATOM 782 C C . VAL A 1 99 ? 28.774 -1.867 -18.430 1.00 87.19 99 VAL A C 1
ATOM 784 O O . VAL A 1 99 ? 28.871 -1.449 -17.278 1.00 87.19 99 VAL A O 1
ATOM 787 N N . LEU A 1 100 ? 27.840 -1.425 -19.263 1.00 84.94 100 LEU A N 1
ATOM 788 C CA . LEU A 1 100 ? 26.790 -0.503 -18.856 1.00 84.94 100 LEU A CA 1
ATOM 789 C C . LEU A 1 100 ? 25.574 -1.301 -18.396 1.00 84.94 100 LEU A C 1
ATOM 791 O O . LEU A 1 100 ? 25.097 -2.189 -19.096 1.00 84.94 100 LEU A O 1
ATOM 795 N N . PHE A 1 101 ? 25.071 -0.989 -17.213 1.00 80.31 101 PHE A N 1
ATOM 796 C CA . PHE A 1 101 ? 23.910 -1.626 -16.610 1.00 80.31 101 PHE A CA 1
ATOM 797 C C . PHE A 1 101 ? 22.703 -0.694 -16.674 1.00 80.31 101 PHE A C 1
ATOM 799 O O . PHE A 1 101 ? 22.771 0.462 -16.246 1.00 80.31 101 PHE A O 1
ATOM 806 N N . PHE A 1 102 ? 21.587 -1.220 -17.183 1.00 75.00 102 PHE A N 1
ATOM 807 C CA . PHE A 1 102 ? 20.290 -0.560 -17.097 1.00 75.00 102 PHE A CA 1
ATOM 808 C C . PHE A 1 102 ? 19.617 -0.950 -15.789 1.00 75.00 102 PHE A C 1
ATOM 810 O O . PHE A 1 102 ? 19.278 -2.118 -15.570 1.00 75.00 102 PHE A O 1
ATOM 817 N N . HIS A 1 103 ? 19.372 0.041 -14.936 1.00 69.50 103 HIS A N 1
ATOM 818 C CA . HIS A 1 103 ? 18.607 -0.198 -13.723 1.00 69.50 103 HIS A CA 1
ATOM 819 C C . HIS A 1 103 ? 17.195 -0.697 -14.088 1.00 69.50 103 HIS A C 1
ATOM 821 O O . HIS A 1 103 ? 16.542 -0.071 -14.927 1.00 69.50 103 HIS A O 1
ATOM 827 N N . PRO A 1 104 ? 16.679 -1.773 -13.461 1.00 63.16 104 PRO A N 1
ATOM 828 C CA . PRO A 1 104 ? 15.391 -2.367 -13.830 1.00 63.16 104 PRO A CA 1
ATOM 829 C C . PRO A 1 104 ? 14.229 -1.370 -13.844 1.00 63.16 104 PRO A C 1
ATOM 831 O O . PRO A 1 104 ? 13.405 -1.402 -14.750 1.00 63.16 104 PRO A O 1
ATOM 834 N N . CYS A 1 105 ? 14.213 -0.422 -12.904 1.00 60.41 105 CYS A N 1
ATOM 835 C CA . CYS A 1 105 ? 13.188 0.627 -12.808 1.00 60.41 105 CYS A CA 1
ATOM 836 C C . CYS A 1 105 ? 13.251 1.687 -13.926 1.00 60.41 105 CYS A C 1
ATOM 838 O O . CYS A 1 105 ? 12.323 2.472 -14.066 1.00 60.41 105 CYS A O 1
ATOM 840 N N . ARG A 1 106 ? 14.331 1.726 -14.717 1.00 60.44 106 ARG A N 1
ATOM 841 C CA . ARG A 1 106 ? 14.530 2.672 -15.831 1.00 60.44 106 ARG A CA 1
ATOM 842 C C . ARG A 1 106 ? 14.438 2.001 -17.202 1.00 60.44 106 ARG A C 1
ATOM 844 O O . ARG A 1 106 ? 14.787 2.590 -18.219 1.00 60.44 106 ARG A O 1
ATOM 851 N N . THR A 1 107 ? 13.941 0.765 -17.261 1.00 58.75 107 THR A N 1
ATOM 852 C CA . THR A 1 107 ? 13.764 0.015 -18.519 1.00 58.75 107 THR A CA 1
ATOM 853 C C . THR A 1 107 ? 12.845 0.718 -19.524 1.00 58.75 107 THR A C 1
ATOM 855 O O . THR A 1 107 ? 13.009 0.531 -20.728 1.00 58.75 107 THR A O 1
ATOM 858 N N . SER A 1 108 ? 11.938 1.584 -19.064 1.00 57.00 108 SER A N 1
ATOM 859 C CA . SER A 1 108 ? 11.089 2.422 -19.920 1.00 57.00 108 SER A CA 1
ATOM 860 C C . SER A 1 108 ? 11.857 3.539 -20.649 1.00 57.00 108 SER A C 1
ATOM 862 O O . SER A 1 108 ? 11.445 3.938 -21.740 1.00 57.00 108 SER A O 1
ATOM 864 N N . GLU A 1 109 ? 12.992 4.005 -20.114 1.00 61.75 109 GLU A N 1
ATOM 865 C CA . GLU A 1 109 ? 13.847 5.035 -20.732 1.00 61.75 109 GLU A CA 1
ATOM 866 C C . GLU A 1 109 ? 14.583 4.489 -21.969 1.00 61.75 109 GLU A C 1
ATOM 868 O O . GLU A 1 109 ? 14.817 5.212 -22.935 1.00 61.75 109 GLU A O 1
ATOM 873 N N . TRP A 1 110 ? 14.835 3.176 -22.025 1.00 61.41 110 TRP A N 1
ATOM 874 C CA . TRP A 1 110 ? 15.414 2.509 -23.199 1.00 61.41 110 TRP A CA 1
ATOM 875 C C . TRP A 1 110 ? 14.497 2.584 -24.435 1.00 61.41 110 TRP A C 1
ATOM 877 O O . TRP A 1 110 ? 14.968 2.679 -25.574 1.00 61.41 110 TRP A O 1
ATOM 887 N N . ALA A 1 111 ? 13.176 2.657 -24.253 1.00 59.16 111 ALA A N 1
ATOM 888 C CA . ALA A 1 111 ? 12.257 2.834 -25.379 1.00 59.16 111 ALA A CA 1
ATOM 889 C C . ALA A 1 111 ? 12.532 4.127 -26.181 1.00 59.16 111 ALA A C 1
ATOM 891 O O . ALA A 1 111 ? 12.189 4.189 -27.363 1.00 59.16 111 ALA A O 1
ATOM 892 N N . VAL A 1 112 ? 13.170 5.131 -25.564 1.00 57.03 112 VAL A N 1
ATOM 893 C CA . VAL A 1 112 ? 13.560 6.402 -26.199 1.00 57.03 112 VAL A CA 1
ATOM 894 C C . VAL A 1 112 ? 14.793 6.240 -27.092 1.00 57.03 112 VAL A C 1
ATOM 896 O O . VAL A 1 112 ? 14.879 6.871 -28.142 1.00 57.03 112 VAL A O 1
ATOM 899 N N . LEU A 1 113 ? 15.713 5.356 -26.714 1.00 56.06 113 LEU A N 1
ATOM 900 C CA . LEU A 1 113 ? 17.001 5.147 -27.389 1.00 56.06 113 LEU A CA 1
ATOM 901 C C . LEU A 1 113 ? 16.900 4.233 -28.602 1.00 56.06 113 LEU A C 1
ATOM 903 O O . LEU A 1 113 ? 17.853 4.090 -29.361 1.00 56.06 113 LEU A O 1
ATOM 907 N N . THR A 1 114 ? 15.760 3.566 -28.757 1.00 61.22 114 THR A N 1
ATOM 908 C CA . THR A 1 114 ? 15.607 2.526 -29.762 1.00 61.22 114 THR A CA 1
ATOM 909 C C . THR A 1 114 ? 14.964 3.096 -31.027 1.00 61.22 114 THR A C 1
ATOM 911 O O . THR A 1 114 ? 13.813 3.553 -30.970 1.00 61.22 114 THR A O 1
ATOM 914 N N . PRO A 1 115 ? 15.640 3.041 -32.193 1.00 61.03 115 PRO A N 1
ATOM 915 C CA . PRO A 1 115 ? 15.064 3.475 -33.459 1.00 61.03 115 PRO A CA 1
ATOM 916 C C . PRO A 1 115 ? 13.719 2.800 -33.718 1.00 61.03 115 PRO A C 1
ATOM 918 O O . PRO A 1 115 ? 13.512 1.624 -33.407 1.00 61.03 115 PRO A O 1
ATOM 921 N N . LYS A 1 116 ? 12.765 3.532 -34.313 1.00 55.28 116 LYS A N 1
ATOM 922 C CA . LYS A 1 116 ? 11.398 3.012 -34.456 1.00 55.28 116 LYS A CA 1
ATOM 923 C C . LYS A 1 116 ? 11.316 1.701 -35.250 1.00 55.28 116 LYS A C 1
ATOM 925 O O . LYS A 1 116 ? 10.367 0.948 -35.023 1.00 55.28 116 LYS A O 1
ATOM 930 N N . SER A 1 117 ? 12.287 1.471 -36.125 1.00 57.72 117 SER A N 1
ATOM 931 C CA . SER A 1 117 ? 12.439 0.330 -37.025 1.00 57.72 117 SER A CA 1
ATOM 932 C C . SER A 1 117 ? 13.040 -0.925 -36.387 1.00 57.72 117 SER A C 1
ATOM 934 O O . SER A 1 117 ? 12.906 -1.992 -36.981 1.00 57.72 117 SER A O 1
ATOM 936 N N . ASP A 1 118 ? 13.673 -0.840 -35.211 1.00 65.25 118 ASP A N 1
ATOM 937 C CA . ASP A 1 118 ? 14.326 -2.001 -34.596 1.00 65.25 118 ASP A CA 1
ATOM 938 C C . ASP A 1 118 ? 13.375 -2.735 -33.638 1.00 65.25 118 ASP A C 1
ATOM 940 O O . ASP A 1 118 ? 13.221 -2.400 -32.460 1.00 65.25 118 ASP A O 1
ATOM 944 N N . ALA A 1 119 ? 12.675 -3.732 -34.182 1.00 60.94 119 ALA A N 1
ATOM 945 C CA . ALA A 1 119 ? 11.745 -4.561 -33.420 1.00 60.94 119 ALA A CA 1
ATOM 946 C C . ALA A 1 119 ? 12.450 -5.419 -32.351 1.00 60.94 119 ALA A C 1
ATOM 948 O O . ALA A 1 119 ? 11.852 -5.691 -31.308 1.00 60.94 119 ALA A O 1
ATOM 949 N N . GLY A 1 120 ? 13.708 -5.814 -32.584 1.00 63.28 120 GLY A N 1
ATOM 950 C CA . GLY A 1 120 ? 14.492 -6.645 -31.670 1.00 63.28 120 GLY A CA 1
ATOM 951 C C . GLY A 1 120 ? 14.853 -5.897 -30.391 1.00 63.28 120 GLY A C 1
ATOM 952 O O . GLY A 1 120 ? 14.626 -6.406 -29.289 1.00 63.28 120 GLY A O 1
ATOM 953 N N . LEU A 1 121 ? 15.336 -4.662 -30.532 1.00 66.06 121 LEU A N 1
ATOM 954 C CA . LEU A 1 121 ? 15.721 -3.814 -29.402 1.00 66.06 121 LEU A CA 1
ATOM 955 C C . LEU A 1 121 ? 14.525 -3.267 -28.607 1.00 66.06 121 LEU A C 1
ATOM 957 O O . LEU A 1 121 ? 14.656 -3.030 -27.412 1.00 66.06 121 LEU A O 1
ATOM 961 N N . LYS A 1 122 ? 13.345 -3.105 -29.221 1.00 65.75 122 LYS A N 1
ATOM 962 C CA . LYS A 1 122 ? 12.137 -2.611 -28.526 1.00 65.75 122 LYS A CA 1
ATOM 963 C C . LYS A 1 122 ? 11.421 -3.660 -27.682 1.00 65.75 122 LYS A C 1
ATOM 965 O O . LYS A 1 122 ? 10.752 -3.322 -26.700 1.00 65.75 122 LYS A O 1
ATOM 970 N N . TYR A 1 123 ? 11.478 -4.920 -28.101 1.00 64.44 123 TYR A N 1
ATOM 971 C CA . TYR A 1 123 ? 10.658 -5.964 -27.496 1.00 64.44 123 TYR A CA 1
ATOM 972 C C . TYR A 1 123 ? 11.095 -6.280 -26.068 1.00 64.44 123 TYR A C 1
ATOM 974 O O . TYR A 1 123 ? 10.256 -6.385 -25.189 1.00 64.44 123 TYR A O 1
ATOM 982 N N . ILE A 1 124 ? 12.398 -6.396 -25.811 1.00 62.91 124 ILE A N 1
ATOM 983 C CA . ILE A 1 124 ? 12.911 -6.717 -24.474 1.00 62.91 124 ILE A CA 1
ATOM 984 C C . ILE A 1 124 ? 12.566 -5.650 -23.425 1.00 62.91 124 ILE A C 1
ATOM 986 O O . ILE A 1 124 ? 12.009 -6.041 -22.406 1.00 62.91 124 ILE A O 1
ATOM 990 N N . PRO A 1 125 ? 12.789 -4.339 -23.630 1.00 56.72 125 PRO A N 1
ATOM 991 C CA . PRO A 1 125 ? 12.364 -3.330 -22.664 1.00 56.72 125 PRO A CA 1
ATOM 992 C C . PRO A 1 125 ? 10.847 -3.333 -22.461 1.00 56.72 125 PRO A C 1
ATOM 994 O O . PRO A 1 125 ? 10.418 -3.369 -21.322 1.00 56.72 125 PRO A O 1
ATOM 997 N N . SER A 1 126 ? 10.025 -3.426 -23.514 1.00 53.97 126 SER A N 1
ATOM 998 C CA . SER A 1 126 ? 8.561 -3.573 -23.350 1.00 53.97 126 SER A CA 1
ATOM 999 C C . SER A 1 126 ? 8.128 -4.902 -22.713 1.00 53.97 126 SER A C 1
ATOM 1001 O O . SER A 1 126 ? 7.053 -5.006 -22.142 1.00 53.97 126 SER A O 1
ATOM 1003 N N . TRP A 1 127 ? 8.952 -5.938 -22.778 1.00 54.44 127 TRP A N 1
ATOM 1004 C CA . TRP A 1 127 ? 8.719 -7.200 -22.085 1.00 54.44 127 TRP A CA 1
ATOM 1005 C C . TRP A 1 127 ? 9.176 -7.148 -20.618 1.00 54.44 127 TRP A C 1
ATOM 1007 O O . TRP A 1 127 ? 8.556 -7.774 -19.765 1.00 54.44 127 TRP A O 1
ATOM 1017 N N . MET A 1 128 ? 10.228 -6.381 -20.315 1.00 54.22 128 MET A N 1
ATOM 1018 C CA . MET A 1 128 ? 10.750 -6.150 -18.962 1.00 54.22 128 MET A CA 1
ATOM 1019 C C . MET A 1 128 ? 9.941 -5.101 -18.190 1.00 54.22 128 MET A C 1
ATOM 1021 O O . MET A 1 128 ? 9.818 -5.198 -16.975 1.00 54.22 128 MET A O 1
ATOM 1025 N N . SER A 1 129 ? 9.377 -4.117 -18.887 1.00 52.53 129 SER A N 1
ATOM 1026 C CA . SER A 1 129 ? 8.447 -3.125 -18.364 1.00 52.53 129 SER A CA 1
ATOM 1027 C C . SER A 1 129 ? 7.075 -3.434 -18.952 1.00 52.53 129 SER A C 1
ATOM 1029 O O . SER A 1 129 ? 6.761 -2.922 -20.024 1.00 52.53 129 SER A O 1
ATOM 1031 N N . TRP A 1 130 ? 6.283 -4.309 -18.325 1.00 53.62 130 TRP A N 1
ATOM 1032 C CA . TRP A 1 130 ? 4.939 -4.638 -18.811 1.00 53.62 130 TRP A CA 1
ATOM 1033 C C . TRP A 1 130 ? 4.155 -3.350 -19.146 1.00 53.62 130 TRP A C 1
ATOM 1035 O O . TRP A 1 130 ? 3.819 -2.594 -18.235 1.00 53.62 130 TRP A O 1
ATOM 1045 N N . PRO A 1 131 ? 3.883 -3.032 -20.426 1.00 52.31 131 PRO A N 1
ATOM 1046 C CA . PRO A 1 131 ? 3.316 -1.744 -20.775 1.00 52.31 131 PRO A CA 1
ATOM 1047 C C . PRO A 1 131 ? 1.838 -1.745 -20.410 1.00 52.31 131 PRO A C 1
ATOM 1049 O O . PRO A 1 131 ? 1.052 -2.512 -20.964 1.00 52.31 131 PRO A O 1
ATOM 1052 N N . PHE A 1 132 ? 1.437 -0.860 -19.505 1.00 58.97 132 PHE A N 1
ATOM 1053 C CA . PHE A 1 132 ? 0.022 -0.629 -19.256 1.00 58.97 132 PHE A CA 1
ATOM 1054 C C . PHE A 1 132 ? -0.617 0.105 -20.444 1.00 58.97 132 PHE A C 1
ATOM 1056 O O . PHE A 1 132 ? -0.068 1.073 -20.985 1.00 58.97 132 PHE A O 1
ATOM 1063 N N . ALA A 1 133 ? -1.800 -0.346 -20.855 1.00 61.94 133 ALA A N 1
ATOM 1064 C CA . ALA A 1 133 ? -2.634 0.362 -21.807 1.00 61.94 133 ALA A CA 1
ATOM 1065 C C . ALA A 1 133 ? -3.131 1.652 -21.153 1.00 61.94 133 ALA A C 1
ATOM 1067 O O . ALA A 1 133 ? -3.975 1.638 -20.258 1.00 61.94 133 ALA A O 1
ATOM 1068 N N . ARG A 1 134 ? -2.603 2.782 -21.625 1.00 71.38 134 ARG A N 1
ATOM 1069 C CA . ARG A 1 134 ? -3.031 4.100 -21.157 1.00 71.38 134 ARG A CA 1
ATOM 1070 C C . ARG A 1 134 ? -4.448 4.389 -21.635 1.00 71.38 134 ARG A C 1
ATOM 1072 O O . ARG A 1 134 ? -4.753 4.212 -22.814 1.00 71.38 134 ARG A O 1
ATOM 1079 N N . PHE A 1 135 ? -5.288 4.908 -20.748 1.00 71.81 135 PHE A N 1
ATOM 1080 C CA . PHE A 1 135 ? -6.662 5.292 -21.069 1.00 71.81 135 PHE A CA 1
ATOM 1081 C C . PHE A 1 135 ? -6.902 6.742 -20.655 1.00 71.81 135 PHE A C 1
ATOM 1083 O O . PHE A 1 135 ? -6.703 7.092 -19.499 1.00 71.81 135 PHE A O 1
ATOM 1090 N N . LEU A 1 136 ? -7.284 7.608 -21.600 1.00 79.00 136 LEU A N 1
ATOM 1091 C CA . LEU A 1 136 ? -7.528 9.041 -21.348 1.00 79.00 136 LEU A CA 1
ATOM 1092 C C . LEU A 1 136 ? -6.369 9.771 -20.626 1.00 79.00 136 LEU A C 1
ATOM 1094 O O . LEU A 1 136 ? -6.591 10.701 -19.859 1.00 79.00 136 LEU A O 1
ATOM 1098 N N . GLY A 1 137 ? -5.122 9.351 -20.866 1.00 73.88 137 GLY A N 1
ATOM 1099 C CA . GLY A 1 137 ? -3.930 9.928 -20.229 1.00 73.88 137 GLY A CA 1
ATOM 1100 C C . GLY A 1 137 ? -3.552 9.322 -18.870 1.00 73.88 137 GLY A C 1
ATOM 1101 O O . GLY A 1 137 ? -2.481 9.650 -18.365 1.00 73.88 137 GLY A O 1
ATOM 1102 N N . ILE A 1 138 ? -4.369 8.412 -18.329 1.00 74.88 138 ILE A N 1
ATOM 1103 C CA . ILE A 1 138 ? -4.085 7.634 -17.115 1.00 74.88 138 ILE A CA 1
ATOM 1104 C C . ILE A 1 138 ? -3.048 6.554 -17.439 1.00 74.88 138 ILE A C 1
ATOM 1106 O O . ILE A 1 138 ? -3.222 5.815 -18.415 1.00 74.88 138 ILE A O 1
ATOM 1110 N N . GLN A 1 139 ? -1.976 6.478 -16.644 1.00 75.06 139 GLN A N 1
ATOM 1111 C CA . GLN A 1 139 ? -0.903 5.495 -16.829 1.00 75.06 139 GLN A CA 1
ATOM 1112 C C . GLN A 1 139 ? -1.324 4.079 -16.429 1.00 75.06 139 GLN A C 1
ATOM 1114 O O . GLN A 1 139 ? -1.100 3.164 -17.218 1.00 75.06 139 GLN A O 1
ATOM 1119 N N . GLU A 1 140 ? -1.996 3.915 -15.288 1.00 79.88 140 GLU A N 1
ATOM 1120 C CA . GLU A 1 140 ? -2.459 2.614 -14.786 1.00 79.88 140 GLU A CA 1
ATOM 1121 C C . GLU A 1 140 ? -3.967 2.628 -14.478 1.00 79.88 140 GLU A C 1
ATOM 1123 O O . GLU A 1 140 ? -4.373 2.788 -13.325 1.00 79.88 140 GLU A O 1
ATOM 1128 N N . PRO A 1 141 ? -4.843 2.458 -15.489 1.00 86.69 141 PRO A N 1
ATOM 1129 C CA . PRO A 1 141 ? -6.283 2.670 -15.321 1.00 86.69 141 PRO A CA 1
ATOM 1130 C C . PRO A 1 141 ? -6.937 1.840 -14.212 1.00 86.69 141 PRO A C 1
ATOM 1132 O O . PRO A 1 141 ? -7.808 2.348 -13.505 1.00 86.69 141 PRO A O 1
ATOM 1135 N N . ALA A 1 142 ? -6.527 0.578 -14.052 1.00 88.12 142 ALA A N 1
ATOM 1136 C CA . ALA A 1 142 ? -7.084 -0.297 -13.027 1.00 88.12 142 ALA A CA 1
ATOM 1137 C C . ALA A 1 142 ? -6.625 0.117 -11.624 1.00 88.12 142 ALA A C 1
ATOM 1139 O O . ALA A 1 142 ? -7.476 0.355 -10.769 1.00 88.12 142 ALA A O 1
ATOM 1140 N N . SER A 1 143 ? -5.313 0.277 -11.409 1.00 89.75 143 SER A N 1
ATOM 1141 C CA . SER A 1 143 ? -4.750 0.754 -10.139 1.00 89.75 143 SER A CA 1
ATOM 1142 C C . SER A 1 143 ? -5.376 2.091 -9.736 1.00 89.75 143 SER A C 1
ATOM 1144 O O . SER A 1 143 ? -5.924 2.192 -8.645 1.00 89.75 143 SER A O 1
ATOM 1146 N N . THR A 1 144 ? -5.445 3.074 -10.645 1.00 93.19 144 THR A N 1
ATOM 1147 C CA . THR A 1 144 ? -6.095 4.373 -10.391 1.00 93.19 144 THR A CA 1
ATOM 1148 C C . THR A 1 144 ? -7.543 4.224 -9.927 1.00 93.19 144 THR A C 1
ATOM 1150 O O . THR A 1 144 ? -7.937 4.824 -8.923 1.00 93.19 144 THR A O 1
ATOM 1153 N N . LEU A 1 145 ? -8.353 3.437 -10.646 1.00 96.81 145 LEU A N 1
ATOM 1154 C CA . LEU A 1 145 ? -9.757 3.232 -10.295 1.00 96.81 145 LEU A CA 1
ATOM 1155 C C . LEU A 1 145 ? -9.888 2.566 -8.922 1.00 96.81 145 LEU A C 1
ATOM 1157 O O . LEU A 1 145 ? -10.686 3.009 -8.095 1.00 96.81 145 LEU A O 1
ATOM 1161 N N . PHE A 1 146 ? -9.116 1.515 -8.664 1.00 97.38 146 PHE A N 1
ATOM 1162 C CA . PHE A 1 146 ? -9.209 0.767 -7.417 1.00 97.38 146 PHE A CA 1
ATOM 1163 C C . PHE A 1 146 ? -8.680 1.565 -6.218 1.00 97.38 146 PHE A C 1
ATOM 1165 O O . PHE A 1 146 ? -9.320 1.540 -5.165 1.00 97.38 146 PHE A O 1
ATOM 1172 N N . SER A 1 147 ? -7.609 2.352 -6.360 1.00 97.56 147 SER A N 1
ATOM 1173 C CA . SER A 1 147 ? -7.156 3.281 -5.313 1.00 97.56 147 SER A CA 1
ATOM 1174 C C . SER A 1 147 ? -8.224 4.335 -5.000 1.00 97.56 147 SER A C 1
ATOM 1176 O O . SER A 1 147 ? -8.531 4.581 -3.830 1.00 97.56 147 SER A O 1
ATOM 1178 N N . MET A 1 148 ? -8.874 4.895 -6.028 1.00 98.38 148 MET A N 1
ATOM 1179 C CA . MET A 1 148 ? -9.969 5.852 -5.844 1.00 98.38 148 MET A CA 1
ATOM 1180 C C . MET A 1 148 ? -11.148 5.217 -5.091 1.00 98.38 148 MET A C 1
ATOM 1182 O O . MET A 1 148 ? -11.693 5.821 -4.164 1.00 98.38 148 MET A O 1
ATOM 1186 N N . LEU A 1 149 ? -11.524 3.984 -5.446 1.00 98.50 149 LEU A N 1
ATOM 1187 C CA . LEU A 1 149 ? -12.592 3.247 -4.768 1.00 98.50 149 LEU A CA 1
ATOM 1188 C C . LEU A 1 149 ? -12.243 2.913 -3.309 1.00 98.50 149 LEU A C 1
ATOM 1190 O O . LEU A 1 149 ? -13.125 3.013 -2.453 1.00 98.50 149 LEU A O 1
ATOM 1194 N N . ASN A 1 150 ? -10.983 2.593 -2.994 1.00 98.44 150 ASN A N 1
ATOM 1195 C CA . ASN A 1 150 ? -10.534 2.453 -1.605 1.00 98.44 150 ASN A CA 1
ATOM 1196 C C . ASN A 1 150 ? -10.708 3.769 -0.827 1.00 98.44 150 ASN A C 1
ATOM 1198 O O . ASN A 1 150 ? -11.295 3.777 0.259 1.00 98.44 150 ASN A O 1
ATOM 1202 N N . GLY A 1 151 ? -10.274 4.899 -1.397 1.00 98.31 151 GLY A N 1
ATOM 1203 C CA . GLY A 1 151 ? -10.459 6.223 -0.793 1.00 98.31 151 GLY A CA 1
ATOM 1204 C C . GLY A 1 151 ? -11.935 6.547 -0.526 1.00 98.31 151 GLY A C 1
ATOM 1205 O O . GLY A 1 151 ? -12.297 6.945 0.584 1.00 98.31 151 GLY A O 1
ATOM 1206 N N . ILE A 1 152 ? -12.809 6.294 -1.506 1.00 98.62 152 ILE A N 1
ATOM 1207 C CA . ILE A 1 152 ? -14.265 6.467 -1.381 1.00 98.62 152 ILE A CA 1
ATOM 1208 C C . ILE A 1 152 ? -14.843 5.566 -0.278 1.00 98.62 152 ILE A C 1
ATOM 1210 O O . ILE A 1 152 ? -15.656 6.024 0.531 1.00 98.62 152 ILE A O 1
ATOM 1214 N N . ALA A 1 153 ? -14.410 4.305 -0.193 1.00 98.38 153 ALA A N 1
ATOM 1215 C CA . ALA A 1 153 ? -14.854 3.390 0.855 1.00 98.38 153 ALA A CA 1
ATOM 1216 C C . ALA A 1 153 ? -14.479 3.905 2.256 1.00 98.38 153 ALA A C 1
ATOM 1218 O O . ALA A 1 153 ? -15.311 3.858 3.167 1.00 98.38 153 ALA A O 1
ATOM 1219 N N . HIS A 1 154 ? -13.282 4.480 2.429 1.00 98.38 154 HIS A N 1
ATOM 1220 C CA . HIS A 1 154 ? -12.901 5.128 3.686 1.00 98.38 154 HIS A CA 1
ATOM 1221 C C . HIS A 1 154 ? -13.727 6.386 3.983 1.00 98.38 154 HIS A C 1
ATOM 1223 O O . HIS A 1 154 ? -14.090 6.598 5.140 1.00 98.38 154 HIS A O 1
ATOM 1229 N N . VAL A 1 155 ? -14.081 7.197 2.979 1.00 98.56 155 VAL A N 1
ATOM 1230 C CA . VAL A 1 155 ? -14.975 8.359 3.159 1.00 98.56 155 VAL A CA 1
ATOM 1231 C C . VAL A 1 155 ? -16.350 7.918 3.667 1.00 98.56 155 VAL A C 1
ATOM 1233 O O . VAL A 1 155 ? -16.865 8.487 4.638 1.00 98.56 155 VAL A O 1
ATOM 1236 N N . PHE A 1 156 ? -16.942 6.885 3.063 1.00 98.25 156 PHE A N 1
ATOM 1237 C CA . PHE A 1 156 ? -18.228 6.353 3.516 1.00 98.25 156 PHE A CA 1
ATOM 1238 C C . PHE A 1 156 ? -18.133 5.726 4.906 1.00 98.25 156 PHE A C 1
ATOM 1240 O O . PHE A 1 156 ? -18.986 5.997 5.756 1.00 98.25 156 PHE A O 1
ATOM 1247 N N . GLY A 1 157 ? -17.082 4.947 5.158 1.00 97.88 157 GLY A N 1
ATOM 1248 C CA . GLY A 1 157 ? -16.815 4.333 6.454 1.00 97.88 157 GLY A CA 1
ATOM 1249 C C . GLY A 1 157 ? -16.623 5.362 7.569 1.00 97.88 157 GLY A C 1
ATOM 1250 O O . GLY A 1 157 ? -17.266 5.275 8.616 1.00 97.88 157 GLY A O 1
ATOM 1251 N N . LEU A 1 158 ? -15.830 6.406 7.322 1.00 97.81 158 LEU A N 1
ATOM 1252 C CA . LEU A 1 158 ? -15.632 7.505 8.264 1.00 97.81 158 LEU A CA 1
ATOM 1253 C C . LEU A 1 158 ? -16.942 8.267 8.503 1.00 97.81 158 LEU A C 1
ATOM 1255 O O . LEU A 1 158 ? -17.281 8.573 9.644 1.00 97.81 158 LEU A O 1
ATOM 1259 N N . SER A 1 159 ? -17.730 8.504 7.454 1.00 97.88 159 SER A N 1
ATOM 1260 C CA . SER A 1 159 ? -19.054 9.126 7.574 1.00 97.88 159 SER A CA 1
ATOM 1261 C C . SER A 1 159 ? -20.040 8.270 8.378 1.00 97.88 159 SER A C 1
ATOM 1263 O O . SER A 1 159 ? -20.897 8.806 9.083 1.00 97.88 159 SER A O 1
ATOM 1265 N N . ALA A 1 160 ? -19.966 6.940 8.281 1.00 97.00 160 ALA A N 1
ATOM 1266 C CA . ALA A 1 160 ? -20.750 6.028 9.112 1.00 97.00 160 ALA A CA 1
ATOM 1267 C C . ALA A 1 160 ? -20.291 6.078 10.577 1.00 97.00 160 ALA A C 1
ATOM 1269 O O . ALA A 1 160 ? -21.126 6.261 11.464 1.00 97.00 160 ALA A O 1
ATOM 1270 N N . LEU A 1 161 ? -18.978 6.040 10.824 1.00 96.44 161 LEU A N 1
ATOM 1271 C CA . LEU A 1 161 ? -18.395 6.174 12.159 1.00 96.44 161 LEU A CA 1
ATOM 1272 C C . LEU A 1 161 ? -18.830 7.476 12.837 1.00 96.44 161 LEU A C 1
ATOM 1274 O O . LEU A 1 161 ? -19.264 7.457 13.986 1.00 96.44 161 LEU A O 1
ATOM 1278 N N . LEU A 1 162 ? -18.767 8.603 12.123 1.00 96.56 162 LEU A N 1
ATOM 1279 C CA . LEU A 1 162 ? -19.144 9.909 12.663 1.00 96.56 162 LEU A CA 1
ATOM 1280 C C . LEU A 1 162 ? -20.622 9.985 13.071 1.00 96.56 162 LEU A C 1
ATOM 1282 O O . LEU A 1 162 ? -20.926 10.698 14.027 1.00 96.56 162 LEU A O 1
ATOM 1286 N N . ARG A 1 163 ? -21.506 9.257 12.372 1.00 96.19 163 ARG A N 1
ATOM 1287 C CA . ARG A 1 163 ? -22.957 9.211 12.630 1.00 96.19 163 ARG A CA 1
ATOM 1288 C C . ARG A 1 163 ? -23.353 8.217 13.720 1.00 96.19 163 ARG A C 1
ATOM 1290 O O . ARG A 1 163 ? -24.303 8.475 14.449 1.00 96.19 163 ARG A O 1
ATOM 1297 N N . GLN A 1 164 ? -22.673 7.075 13.801 1.00 94.81 164 GLN A N 1
ATOM 1298 C CA . GLN A 1 164 ? -23.068 5.963 14.673 1.00 94.81 164 GLN A CA 1
ATOM 1299 C C . GLN A 1 164 ? -22.333 5.969 16.018 1.00 94.81 164 GLN A C 1
ATOM 1301 O O . GLN A 1 164 ? -22.882 5.534 17.030 1.00 94.81 164 GLN A O 1
ATOM 1306 N N . VAL A 1 165 ? -21.091 6.462 16.050 1.00 94.12 165 VAL A N 1
ATOM 1307 C CA . VAL A 1 165 ? -20.262 6.462 17.258 1.00 94.12 165 VAL A CA 1
ATOM 1308 C C . VAL A 1 165 ? -20.417 7.789 17.994 1.00 94.12 165 VAL A C 1
ATOM 1310 O O . VAL A 1 165 ? -20.031 8.849 17.489 1.00 94.12 165 VAL A O 1
ATOM 1313 N N . LYS A 1 166 ? -20.944 7.703 19.221 1.00 94.19 166 LYS A N 1
ATOM 1314 C CA . LYS A 1 166 ? -21.126 8.832 20.145 1.00 94.19 166 LYS A CA 1
ATOM 1315 C C . LYS A 1 166 ? -19.830 9.616 20.357 1.00 94.19 166 LYS A C 1
ATOM 1317 O O . LYS A 1 166 ? -18.755 9.019 20.429 1.00 94.19 166 LYS A O 1
ATOM 1322 N N . SER A 1 167 ? -19.931 10.937 20.505 1.00 92.19 167 SER A N 1
ATOM 1323 C CA . SER A 1 167 ? -18.794 11.850 20.708 1.00 92.19 167 SER A CA 1
ATOM 1324 C C . SER A 1 167 ? -17.919 11.484 21.906 1.00 92.19 167 SER A C 1
ATOM 1326 O O . SER A 1 167 ? -16.709 11.684 21.851 1.00 92.19 167 SER A O 1
ATOM 1328 N N . GLU A 1 168 ? -18.513 10.903 22.947 1.00 91.69 168 GLU A N 1
ATOM 1329 C CA . GLU A 1 168 ? -17.857 10.547 24.208 1.00 91.69 168 GLU A CA 1
ATOM 1330 C C . GLU A 1 168 ? -17.097 9.216 24.118 1.00 91.69 168 GLU A C 1
ATOM 1332 O O . GLU A 1 168 ? -16.401 8.833 25.058 1.00 91.69 168 GLU A O 1
ATOM 1337 N N . ALA A 1 169 ? -17.229 8.479 23.008 1.00 92.44 169 ALA A N 1
ATOM 1338 C CA . ALA A 1 169 ? -16.566 7.195 22.859 1.00 92.44 169 ALA A CA 1
ATOM 1339 C C . ALA A 1 169 ? -15.034 7.381 22.884 1.00 92.44 169 ALA A C 1
ATOM 1341 O O . ALA A 1 169 ? -14.482 8.101 22.045 1.00 92.44 169 ALA A O 1
ATOM 1342 N N . PRO A 1 170 ? -14.313 6.679 23.778 1.00 90.00 170 PRO A N 1
ATOM 1343 C CA . PRO A 1 170 ? -12.931 7.018 24.124 1.00 90.00 170 PRO A CA 1
ATOM 1344 C C . PRO A 1 170 ? -11.934 6.922 22.963 1.00 90.00 170 PRO A C 1
ATOM 1346 O O . PRO A 1 170 ? -10.926 7.620 22.935 1.00 90.00 170 PRO A O 1
ATOM 1349 N N . PHE A 1 171 ? -12.206 6.055 21.985 1.00 92.56 171 PHE A N 1
ATOM 1350 C CA . PHE A 1 171 ? -11.325 5.839 20.835 1.00 92.56 171 PHE A CA 1
ATOM 1351 C C . PHE A 1 171 ? -11.745 6.624 19.585 1.00 92.56 171 PHE A C 1
ATOM 1353 O O . PHE A 1 171 ? -11.071 6.537 18.562 1.00 92.56 171 PHE A O 1
ATOM 1360 N N . ARG A 1 172 ? -12.844 7.390 19.629 1.00 94.38 172 ARG A N 1
ATOM 1361 C CA . ARG A 1 172 ? -13.422 8.027 18.434 1.00 94.38 172 ARG A CA 1
ATOM 1362 C C . ARG A 1 172 ? -12.423 8.927 17.708 1.00 94.38 172 ARG A C 1
ATOM 1364 O O . ARG A 1 172 ? -12.308 8.834 16.492 1.00 94.38 172 ARG A O 1
ATOM 1371 N N . GLY A 1 173 ? -11.671 9.746 18.446 1.00 94.38 173 GLY A N 1
ATOM 1372 C CA . GLY A 1 173 ? -10.651 10.629 17.867 1.00 94.38 173 GLY A CA 1
ATOM 1373 C C . GLY A 1 173 ? -9.543 9.870 17.130 1.00 94.38 173 GLY A C 1
ATOM 1374 O O . GLY A 1 173 ? -9.178 10.248 16.021 1.00 94.38 173 GLY A O 1
ATOM 1375 N N . TRP A 1 174 ? -9.072 8.755 17.698 1.00 95.06 174 TRP A N 1
ATOM 1376 C CA . TRP A 1 174 ? -8.053 7.898 17.083 1.00 95.06 174 TRP A CA 1
ATOM 1377 C C . TRP A 1 174 ? -8.532 7.291 15.763 1.00 95.06 174 TRP A C 1
ATOM 1379 O O . TRP A 1 174 ? -7.799 7.303 14.776 1.00 95.06 174 TRP A O 1
ATOM 1389 N N . TRP A 1 175 ? -9.781 6.822 15.716 1.00 95.62 175 TRP A N 1
ATOM 1390 C CA . TRP A 1 175 ? -10.356 6.260 14.494 1.00 95.62 175 TRP A CA 1
ATOM 1391 C C . TRP A 1 175 ? -10.630 7.310 13.418 1.00 95.62 175 TRP A C 1
ATOM 1393 O O . TRP A 1 175 ? -10.443 7.023 12.237 1.00 95.62 175 TRP A O 1
ATOM 1403 N N . ILE A 1 176 ? -11.022 8.527 13.808 1.00 97.50 176 ILE A N 1
ATOM 1404 C CA . ILE A 1 176 ? -11.174 9.646 12.869 1.00 97.50 176 ILE A CA 1
ATOM 1405 C C . ILE A 1 176 ? -9.821 10.013 12.263 1.00 97.50 176 ILE A C 1
ATOM 1407 O O . ILE A 1 176 ? -9.710 10.077 11.042 1.00 97.50 176 ILE A O 1
ATOM 1411 N N . ALA A 1 177 ? -8.792 10.201 13.095 1.00 97.06 177 ALA A N 1
ATOM 1412 C CA . ALA A 1 177 ? -7.447 10.525 12.625 1.00 97.06 177 ALA A CA 1
ATOM 1413 C C . ALA A 1 177 ? -6.915 9.448 11.667 1.00 97.06 177 ALA A C 1
ATOM 1415 O O . ALA A 1 177 ? -6.473 9.770 10.567 1.00 97.06 177 ALA A O 1
ATOM 1416 N N . ASN A 1 178 ? -7.041 8.169 12.038 1.00 97.12 178 ASN A N 1
ATOM 1417 C CA . ASN A 1 178 ? -6.635 7.061 11.176 1.00 97.12 178 ASN A CA 1
ATOM 1418 C C . ASN A 1 178 ? -7.431 7.034 9.860 1.00 97.12 178 ASN A C 1
ATOM 1420 O O . ASN A 1 178 ? -6.849 6.851 8.799 1.00 97.12 178 ASN A O 1
ATOM 1424 N N . GLY A 1 179 ? -8.749 7.253 9.908 1.00 97.81 179 GLY A N 1
ATOM 1425 C CA . GLY A 1 179 ? -9.591 7.311 8.712 1.00 97.81 179 GLY A CA 1
ATOM 1426 C C . GLY A 1 179 ? -9.194 8.433 7.751 1.00 97.81 179 GLY A C 1
ATOM 1427 O O . GLY A 1 179 ? -9.095 8.193 6.553 1.00 97.81 179 GLY A O 1
ATOM 1428 N N . LEU A 1 180 ? -8.907 9.631 8.267 1.00 98.56 180 LEU A N 1
ATOM 1429 C CA . LEU A 1 180 ? -8.444 10.764 7.457 1.00 98.56 180 LEU A CA 1
ATOM 1430 C C . LEU A 1 180 ? -7.079 10.494 6.813 1.00 98.56 180 LEU A C 1
ATOM 1432 O O . LEU A 1 180 ? -6.891 10.793 5.636 1.00 98.56 180 LEU A O 1
ATOM 1436 N N . ILE A 1 181 ? -6.149 9.891 7.561 1.00 98.56 181 ILE A N 1
ATOM 1437 C CA . ILE A 1 181 ? -4.832 9.501 7.040 1.00 98.56 181 ILE A CA 1
ATOM 1438 C C . ILE A 1 181 ? -4.978 8.453 5.929 1.00 98.56 181 ILE A C 1
ATOM 1440 O O . ILE A 1 181 ? -4.329 8.579 4.895 1.00 98.56 181 ILE A O 1
ATOM 1444 N N . MET A 1 182 ? -5.858 7.462 6.102 1.00 98.12 182 MET A N 1
ATOM 1445 C CA . MET A 1 182 ? -6.127 6.457 5.067 1.00 98.12 182 MET A CA 1
ATOM 1446 C C . MET A 1 182 ? -6.723 7.086 3.804 1.00 98.12 182 MET A C 1
ATOM 1448 O O . MET A 1 182 ? -6.267 6.781 2.707 1.00 98.12 182 MET A O 1
ATOM 1452 N N . ILE A 1 183 ? -7.684 8.009 3.933 1.00 98.62 183 ILE A N 1
ATOM 1453 C CA . ILE A 1 183 ? -8.232 8.749 2.781 1.00 98.62 183 ILE A CA 1
ATOM 1454 C C . ILE A 1 183 ? -7.109 9.478 2.036 1.00 98.62 183 ILE A C 1
ATOM 1456 O O . ILE A 1 183 ? -7.020 9.375 0.816 1.00 98.62 183 ILE A O 1
ATOM 1460 N N . LEU A 1 184 ? -6.233 10.181 2.762 1.00 98.38 184 LEU A N 1
ATOM 1461 C CA . LEU A 1 184 ? -5.122 10.913 2.157 1.00 98.38 184 LEU A CA 1
ATOM 1462 C C . LEU A 1 184 ? -4.128 9.980 1.448 1.00 98.38 184 LEU A C 1
ATOM 1464 O O . LEU A 1 184 ? -3.706 10.280 0.335 1.00 98.38 184 LEU A O 1
ATOM 1468 N N . CYS A 1 185 ? -3.805 8.835 2.055 1.00 98.12 185 CYS A N 1
ATOM 1469 C CA . CYS A 1 185 ? -2.962 7.803 1.452 1.00 98.12 185 CYS A CA 1
ATOM 1470 C C . CYS A 1 185 ? -3.524 7.328 0.106 1.00 98.12 185 CYS A C 1
ATOM 1472 O O . CYS A 1 185 ? -2.815 7.327 -0.895 1.00 98.12 185 CYS A O 1
ATOM 1474 N N . TRP A 1 186 ? -4.817 6.995 0.051 1.00 98.31 186 TRP A N 1
ATOM 1475 C CA . TRP A 1 186 ? -5.453 6.542 -1.188 1.00 98.31 186 TRP A CA 1
ATOM 1476 C C . TRP A 1 186 ? -5.570 7.643 -2.245 1.00 98.31 186 TRP A C 1
ATOM 1478 O O . TRP A 1 186 ? -5.508 7.351 -3.440 1.00 98.31 186 TRP A O 1
ATOM 1488 N N . VAL A 1 187 ? -5.691 8.910 -1.835 1.00 98.38 187 VAL A N 1
ATOM 1489 C CA . VAL A 1 187 ? -5.607 10.053 -2.758 1.00 98.38 187 VAL A CA 1
ATOM 1490 C C . VAL A 1 187 ? -4.215 10.136 -3.384 1.00 98.38 187 VAL A C 1
ATOM 1492 O O . VAL A 1 187 ? -4.117 10.272 -4.602 1.00 98.38 187 VAL A O 1
ATOM 1495 N N . PHE A 1 188 ? -3.147 10.014 -2.592 1.00 97.19 188 PHE A N 1
ATOM 1496 C CA . PHE A 1 188 ? -1.777 10.016 -3.116 1.00 97.19 188 PHE A CA 1
ATOM 1497 C C . PHE A 1 188 ? -1.531 8.847 -4.073 1.00 97.19 188 PHE A C 1
ATOM 1499 O O . PHE A 1 188 ? -1.050 9.079 -5.181 1.00 97.19 188 PHE A O 1
ATOM 1506 N N . SER A 1 189 ? -1.995 7.650 -3.716 1.00 93.88 189 SER A N 1
ATOM 1507 C CA . SER A 1 189 ? -1.933 6.467 -4.580 1.00 93.88 189 SER A CA 1
ATOM 1508 C C . SER A 1 189 ? -2.703 6.654 -5.892 1.00 93.88 189 SER A C 1
ATOM 1510 O O . SER A 1 189 ? -2.189 6.376 -6.974 1.00 93.88 189 SER A O 1
ATOM 1512 N N . THR A 1 190 ? -3.900 7.249 -5.836 1.00 97.06 190 THR A N 1
ATOM 1513 C CA . THR A 1 190 ? -4.690 7.573 -7.037 1.00 97.06 190 THR A CA 1
ATOM 1514 C C . THR A 1 190 ? -3.939 8.538 -7.960 1.00 97.06 190 THR A C 1
ATOM 1516 O O . THR A 1 190 ? -3.916 8.337 -9.177 1.00 97.06 190 THR A O 1
ATOM 1519 N N . ILE A 1 191 ? -3.318 9.583 -7.400 1.00 93.81 191 ILE A N 1
ATOM 1520 C CA . ILE A 1 191 ? -2.544 10.573 -8.164 1.00 93.81 191 ILE A CA 1
ATOM 1521 C C . ILE A 1 191 ? -1.324 9.910 -8.813 1.00 93.81 191 ILE A C 1
ATOM 1523 O O . ILE A 1 191 ? -1.081 10.138 -9.998 1.00 93.81 191 ILE A O 1
ATOM 1527 N N . PHE A 1 192 ? -0.597 9.077 -8.067 1.00 86.44 192 PHE A N 1
ATOM 1528 C CA . PHE A 1 192 ? 0.572 8.350 -8.557 1.00 86.44 192 PHE A CA 1
ATOM 1529 C C . PHE A 1 192 ? 0.229 7.419 -9.724 1.00 86.44 192 PHE A C 1
ATOM 1531 O O . PHE A 1 192 ? 0.775 7.587 -10.811 1.00 86.44 192 PHE A O 1
ATOM 1538 N N . HIS A 1 193 ? -0.762 6.539 -9.566 1.00 84.75 193 HIS A N 1
ATOM 1539 C CA . HIS A 1 193 ? -1.176 5.623 -10.637 1.00 84.75 193 HIS A CA 1
ATOM 1540 C C . HIS A 1 193 ? -1.806 6.347 -11.840 1.00 84.75 193 HIS A C 1
ATOM 1542 O O . HIS A 1 193 ? -1.766 5.863 -12.975 1.00 84.75 193 HIS A O 1
ATOM 1548 N N . THR A 1 194 ? -2.376 7.540 -11.616 1.00 85.25 194 THR A N 1
ATOM 1549 C CA . THR A 1 194 ? -2.829 8.402 -12.716 1.00 85.25 194 THR A CA 1
ATOM 1550 C C . THR A 1 194 ? -1.646 8.9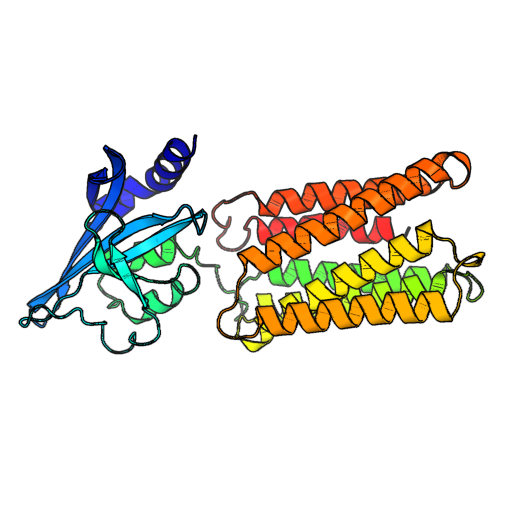07 -13.520 1.00 85.25 194 THR A C 1
ATOM 1552 O O . THR A 1 194 ? -1.638 8.796 -14.752 1.00 85.25 194 THR A O 1
ATOM 1555 N N . ARG A 1 195 ? -0.668 9.490 -12.819 1.00 82.12 195 ARG A N 1
ATOM 1556 C CA . ARG A 1 195 ? 0.535 10.026 -13.427 1.00 82.12 195 ARG A CA 1
ATOM 1557 C C . ARG A 1 195 ? 1.759 9.845 -12.534 1.00 82.12 195 ARG A C 1
ATOM 1559 O O . ARG A 1 195 ? 1.946 10.569 -11.553 1.00 82.12 195 ARG A O 1
ATOM 1566 N N . ASP A 1 196 ? 2.622 8.938 -12.961 1.00 78.56 196 ASP A N 1
ATOM 1567 C CA . ASP A 1 196 ? 3.908 8.663 -12.351 1.00 78.56 196 ASP A CA 1
ATOM 1568 C C . ASP A 1 196 ? 4.911 9.769 -12.718 1.00 78.56 196 ASP A C 1
ATOM 1570 O O . ASP A 1 196 ? 5.177 10.068 -13.889 1.00 78.56 196 ASP A O 1
ATOM 1574 N N . THR A 1 197 ? 5.409 10.426 -11.678 1.00 75.88 197 THR A N 1
ATOM 1575 C CA . THR A 1 197 ? 6.469 11.427 -11.691 1.00 75.88 197 THR A CA 1
ATOM 1576 C C . THR A 1 197 ? 7.290 11.248 -10.412 1.00 75.88 197 THR A C 1
ATOM 1578 O O . THR A 1 197 ? 6.731 10.835 -9.393 1.00 75.88 197 THR A O 1
ATOM 1581 N N . PRO A 1 198 ? 8.553 11.706 -10.364 1.00 74.75 198 PRO A N 1
ATOM 1582 C CA . PRO A 1 198 ? 9.361 11.612 -9.144 1.00 74.75 198 PRO A CA 1
ATOM 1583 C C . PRO A 1 198 ? 8.727 12.273 -7.910 1.00 74.75 198 PRO A C 1
ATOM 1585 O O . PRO A 1 198 ? 9.072 11.953 -6.776 1.00 74.75 198 PRO A O 1
ATOM 1588 N N . PHE A 1 199 ? 7.831 13.245 -8.107 1.00 78.12 199 PHE A N 1
ATOM 1589 C CA . PHE A 1 199 ? 7.099 13.876 -7.013 1.00 78.12 199 PHE A CA 1
ATOM 1590 C C . PHE A 1 199 ? 5.915 13.025 -6.541 1.00 78.12 199 PHE A C 1
ATOM 1592 O O . PHE A 1 199 ? 5.762 12.819 -5.338 1.00 78.12 199 PHE A O 1
ATOM 1599 N N . THR A 1 200 ? 5.088 12.536 -7.467 1.00 79.81 200 THR A N 1
ATOM 1600 C CA . THR A 1 200 ? 3.902 11.726 -7.142 1.00 79.81 200 THR A CA 1
ATOM 1601 C C . THR A 1 200 ? 4.286 10.366 -6.573 1.00 79.81 200 THR A C 1
ATOM 1603 O O . THR A 1 200 ? 3.642 9.916 -5.631 1.00 79.81 200 THR A O 1
ATOM 1606 N N . GLU A 1 201 ? 5.394 9.790 -7.037 1.00 79.69 201 GLU A N 1
ATOM 1607 C CA . GLU A 1 201 ? 6.018 8.604 -6.454 1.00 79.69 201 GLU A CA 1
ATOM 1608 C C . GLU A 1 201 ? 6.381 8.835 -4.982 1.00 79.69 201 GLU A C 1
ATOM 1610 O O . GLU A 1 201 ? 5.873 8.166 -4.085 1.00 79.69 201 GLU A O 1
ATOM 1615 N N . LYS A 1 202 ? 7.202 9.851 -4.688 1.00 83.25 202 LYS A N 1
ATOM 1616 C CA . LYS A 1 202 ? 7.587 10.167 -3.302 1.00 83.25 202 LYS A CA 1
ATOM 1617 C C . LYS A 1 202 ? 6.372 10.424 -2.412 1.00 83.25 202 LYS A C 1
ATOM 1619 O O . LYS A 1 202 ? 6.391 10.066 -1.235 1.00 83.25 202 LYS A O 1
ATOM 1624 N N . LEU A 1 203 ? 5.332 11.047 -2.960 1.00 88.88 203 LEU A N 1
ATOM 1625 C CA . LEU A 1 203 ? 4.103 11.340 -2.236 1.00 88.88 203 LEU A CA 1
ATOM 1626 C C . LEU A 1 203 ? 3.328 10.066 -1.870 1.00 88.88 203 LEU A C 1
ATOM 1628 O O . LEU A 1 203 ? 2.886 9.952 -0.727 1.00 88.88 203 LEU A O 1
ATOM 1632 N N . ASP A 1 204 ? 3.210 9.108 -2.791 1.00 89.88 204 ASP A N 1
ATOM 1633 C CA . ASP A 1 204 ? 2.562 7.817 -2.540 1.00 89.88 204 ASP A CA 1
ATOM 1634 C C . ASP A 1 204 ? 3.308 7.009 -1.470 1.00 89.88 204 ASP A C 1
ATOM 1636 O O . ASP A 1 204 ? 2.732 6.638 -0.446 1.00 89.88 204 ASP A O 1
ATOM 1640 N N . TYR A 1 205 ? 4.628 6.867 -1.613 1.00 88.44 205 TYR A N 1
ATOM 1641 C CA . TYR A 1 205 ? 5.456 6.157 -0.634 1.00 88.44 205 TYR A CA 1
ATOM 1642 C C . TYR A 1 205 ? 5.445 6.823 0.752 1.00 88.44 205 TYR A C 1
ATOM 1644 O O . TYR A 1 205 ? 5.388 6.137 1.779 1.00 88.44 205 TYR A O 1
ATOM 1652 N N . ALA A 1 206 ? 5.454 8.160 0.813 1.00 93.38 206 ALA A N 1
ATOM 1653 C CA . ALA A 1 206 ? 5.288 8.880 2.073 1.00 93.38 206 ALA A CA 1
ATOM 1654 C C . ALA A 1 206 ? 3.899 8.650 2.683 1.00 93.38 206 ALA A C 1
ATOM 1656 O O . ALA A 1 206 ? 3.797 8.384 3.884 1.00 93.38 206 ALA A O 1
ATOM 1657 N N . GLY A 1 207 ? 2.845 8.726 1.866 1.00 96.31 207 GLY A N 1
ATOM 1658 C CA . GLY A 1 207 ? 1.465 8.461 2.268 1.00 96.31 207 GLY A CA 1
ATOM 1659 C C . GLY A 1 207 ? 1.297 7.068 2.859 1.00 96.31 207 GLY A C 1
ATOM 1660 O O . GLY A 1 207 ? 0.803 6.936 3.981 1.00 96.31 207 GLY A O 1
ATOM 1661 N N . GLY A 1 208 ? 1.791 6.053 2.149 1.00 94.88 208 GLY A N 1
ATOM 1662 C CA . GLY A 1 208 ? 1.783 4.662 2.585 1.00 94.88 208 GLY A CA 1
ATOM 1663 C C . GLY A 1 208 ? 2.501 4.469 3.918 1.00 94.88 208 GLY A C 1
ATOM 1664 O O . GLY A 1 208 ? 1.952 3.843 4.827 1.00 94.88 208 GLY A O 1
ATOM 1665 N N . MET A 1 209 ? 3.695 5.045 4.083 1.00 96.38 209 MET A N 1
ATOM 1666 C CA . MET A 1 209 ? 4.450 4.927 5.333 1.00 96.38 209 MET A CA 1
ATOM 1667 C C . MET A 1 209 ? 3.724 5.597 6.511 1.00 96.38 209 MET A C 1
ATOM 1669 O O . MET A 1 209 ? 3.604 5.009 7.590 1.00 96.38 209 MET A O 1
ATOM 1673 N N . ILE A 1 210 ? 3.197 6.809 6.308 1.00 98.19 210 ILE A N 1
ATOM 1674 C CA . ILE A 1 210 ? 2.427 7.534 7.330 1.00 98.19 210 ILE A CA 1
ATOM 1675 C C . ILE A 1 210 ? 1.178 6.736 7.723 1.00 98.19 210 ILE A C 1
ATOM 1677 O O . ILE A 1 210 ? 0.901 6.586 8.915 1.00 98.19 210 ILE A O 1
ATOM 1681 N N . ALA A 1 211 ? 0.450 6.188 6.748 1.00 98.06 211 ALA A N 1
ATOM 1682 C CA . ALA A 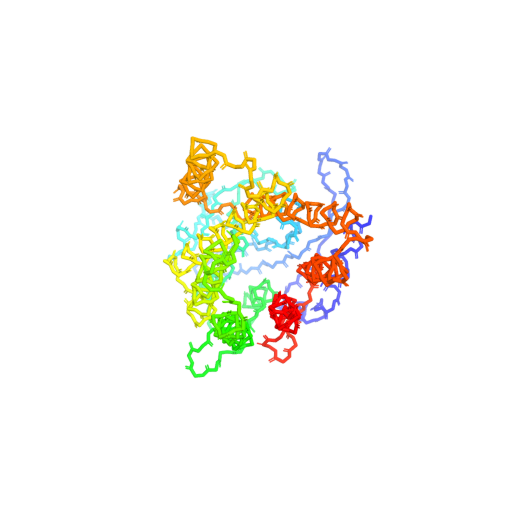1 211 ? -0.732 5.369 6.990 1.00 98.06 211 ALA A CA 1
ATOM 1683 C C . ALA A 1 211 ? -0.409 4.090 7.770 1.00 98.06 211 ALA A C 1
ATOM 1685 O O . ALA A 1 211 ? -1.116 3.760 8.724 1.00 98.06 211 ALA A O 1
ATOM 1686 N N . ASN A 1 212 ? 0.687 3.410 7.430 1.00 96.69 212 ASN A N 1
ATOM 1687 C CA . ASN A 1 212 ? 1.104 2.179 8.096 1.00 96.69 212 ASN A CA 1
ATOM 1688 C C . ASN A 1 212 ? 1.510 2.437 9.564 1.00 96.69 212 ASN A C 1
ATOM 1690 O O . ASN A 1 212 ? 1.068 1.739 10.481 1.00 96.69 212 ASN A O 1
ATOM 1694 N N . VAL A 1 213 ? 2.269 3.510 9.822 1.00 98.25 213 VAL A N 1
ATOM 1695 C CA . VAL A 1 213 ? 2.634 3.927 11.189 1.00 98.25 213 VAL A CA 1
ATOM 1696 C C . VAL A 1 213 ? 1.409 4.390 11.987 1.00 98.25 213 VAL A C 1
ATOM 1698 O O . VAL A 1 213 ? 1.285 4.054 13.169 1.00 98.25 213 VAL A O 1
ATOM 1701 N N . ALA A 1 214 ? 0.473 5.112 11.366 1.00 97.88 214 ALA A N 1
ATOM 1702 C CA . ALA A 1 214 ? -0.781 5.508 12.007 1.00 97.88 214 ALA A CA 1
ATOM 1703 C C . ALA A 1 214 ? -1.638 4.287 12.389 1.00 97.88 214 ALA A C 1
ATOM 1705 O O . ALA A 1 214 ? -2.133 4.211 13.517 1.00 97.88 214 ALA A O 1
ATOM 1706 N N . ALA A 1 215 ? -1.728 3.290 11.507 1.00 96.56 215 ALA A N 1
ATOM 1707 C CA . ALA A 1 215 ? -2.446 2.047 11.761 1.00 96.56 215 ALA A CA 1
ATOM 1708 C C . ALA A 1 215 ? -1.806 1.231 12.898 1.00 96.56 215 ALA A C 1
ATOM 1710 O O . ALA A 1 215 ? -2.512 0.715 13.774 1.00 96.56 215 ALA A O 1
ATOM 1711 N N . LEU A 1 216 ? -0.470 1.139 12.937 1.00 97.50 216 LEU A N 1
ATOM 1712 C CA . LEU A 1 216 ? 0.261 0.510 14.043 1.00 97.50 216 LEU A CA 1
ATOM 1713 C C . LEU A 1 216 ? 0.043 1.265 15.369 1.00 97.50 216 LEU A C 1
ATOM 1715 O O . LEU A 1 216 ? -0.149 0.659 16.427 1.00 97.50 216 LEU A O 1
ATOM 1719 N N . THR A 1 217 ? 0.008 2.594 15.314 1.00 96.25 217 THR A N 1
ATOM 1720 C CA . THR A 1 217 ? -0.294 3.435 16.480 1.00 96.25 217 THR A CA 1
ATOM 1721 C C . THR A 1 217 ? -1.709 3.162 16.996 1.00 96.25 217 THR A C 1
ATOM 1723 O O . THR A 1 217 ? -1.904 2.981 18.198 1.00 96.25 217 THR A O 1
ATOM 1726 N N . ALA A 1 218 ? -2.694 3.053 16.101 1.00 94.31 218 ALA A N 1
ATOM 1727 C CA . ALA A 1 218 ? -4.084 2.798 16.464 1.00 94.31 218 ALA A CA 1
ATOM 1728 C C . ALA A 1 218 ? -4.271 1.448 17.182 1.00 94.31 218 ALA A C 1
ATOM 1730 O O . ALA A 1 218 ? -4.938 1.392 18.219 1.00 94.31 218 ALA A O 1
ATOM 1731 N N . VAL A 1 219 ? -3.643 0.370 16.692 1.00 95.19 219 VAL A N 1
ATOM 1732 C CA . VAL A 1 219 ? -3.697 -0.935 17.379 1.00 95.19 219 VAL A CA 1
ATOM 1733 C C . VAL A 1 219 ? -2.941 -0.916 18.709 1.00 95.19 219 VAL A C 1
ATOM 1735 O O . VAL A 1 219 ? -3.405 -1.507 19.682 1.00 95.19 219 VAL A O 1
ATOM 1738 N N . THR A 1 220 ? -1.838 -0.170 18.801 1.00 94.94 220 THR A N 1
ATOM 1739 C CA . THR A 1 220 ? -1.089 -0.002 20.057 1.00 94.94 220 THR A CA 1
ATOM 1740 C C . THR A 1 220 ? -1.947 0.681 21.121 1.00 94.94 220 THR A C 1
ATOM 1742 O O . THR A 1 220 ? -2.075 0.170 22.233 1.00 94.94 220 THR A O 1
ATOM 1745 N N . VAL A 1 221 ? -2.619 1.782 20.770 1.00 94.38 221 VAL A N 1
ATOM 1746 C CA . VAL A 1 221 ? -3.574 2.470 21.656 1.00 94.38 221 VAL A CA 1
ATOM 1747 C C . VAL A 1 221 ? -4.698 1.528 22.089 1.00 94.38 221 VAL A C 1
ATOM 1749 O O . VAL A 1 221 ? -5.103 1.522 23.254 1.00 94.38 221 VAL A O 1
ATOM 1752 N N . ARG A 1 222 ? -5.186 0.692 21.168 1.00 92.62 222 ARG A N 1
ATOM 1753 C CA . ARG A 1 222 ? -6.243 -0.282 21.444 1.00 92.62 222 ARG A CA 1
ATOM 1754 C C . ARG A 1 222 ? -5.795 -1.399 22.395 1.00 92.62 222 ARG A C 1
ATOM 1756 O O . ARG A 1 222 ? -6.588 -1.800 23.244 1.00 92.62 222 ARG A O 1
ATOM 1763 N N . LEU A 1 223 ? -4.552 -1.868 22.277 1.00 93.75 223 LEU A N 1
ATOM 1764 C CA . LEU A 1 223 ? -3.944 -2.887 23.141 1.00 93.75 223 LEU A CA 1
ATOM 1765 C C . LEU A 1 223 ? -3.618 -2.364 24.542 1.00 93.75 223 LEU A C 1
ATOM 1767 O O . LEU A 1 223 ? -3.900 -3.043 25.526 1.00 93.75 223 LEU A O 1
ATOM 1771 N N . VAL A 1 224 ? -3.037 -1.165 24.636 1.00 92.69 224 VAL A N 1
ATOM 1772 C CA . VAL A 1 224 ? -2.719 -0.527 25.924 1.00 92.69 224 VAL A CA 1
ATOM 1773 C C . VAL A 1 224 ? -4.002 -0.186 26.685 1.00 92.69 224 VAL A C 1
ATOM 1775 O O . VAL A 1 224 ? -4.053 -0.327 27.907 1.00 92.69 224 VAL A O 1
ATOM 1778 N N . GLY A 1 225 ? -5.047 0.210 25.956 1.00 90.81 225 GLY A N 1
ATOM 1779 C CA . GLY A 1 225 ? -6.306 0.668 26.521 1.00 90.81 225 GLY A CA 1
ATOM 1780 C C . GLY A 1 225 ? -6.246 2.150 26.881 1.00 90.81 225 GLY A C 1
ATOM 1781 O O . GLY A 1 225 ? -5.257 2.648 27.419 1.00 90.81 225 GLY A O 1
ATOM 1782 N N . ILE A 1 226 ? -7.332 2.866 26.589 1.00 87.38 226 ILE A N 1
ATOM 1783 C CA . ILE A 1 226 ? -7.389 4.327 26.727 1.00 87.38 226 ILE A CA 1
ATOM 1784 C C . ILE A 1 226 ? -7.151 4.799 28.170 1.00 87.38 226 ILE A C 1
ATOM 1786 O O . ILE A 1 226 ? -6.526 5.828 28.382 1.00 87.38 226 ILE A O 1
ATOM 1790 N N . GLU A 1 227 ? -7.594 4.020 29.162 1.00 88.12 227 GLU A N 1
ATOM 1791 C CA . GLU A 1 227 ? -7.503 4.358 30.589 1.00 88.12 227 GLU A CA 1
ATOM 1792 C C . GLU A 1 227 ? -6.061 4.351 31.105 1.00 88.12 227 GLU A C 1
ATOM 1794 O O . GLU A 1 227 ? -5.725 5.064 32.046 1.00 88.12 227 GLU A O 1
ATOM 1799 N N . ARG A 1 228 ? -5.195 3.550 30.477 1.00 90.81 228 ARG A N 1
ATOM 1800 C CA . ARG A 1 228 ? -3.775 3.432 30.837 1.00 90.81 228 ARG A CA 1
ATOM 1801 C C . ARG A 1 228 ? -2.897 4.393 30.040 1.00 90.81 228 ARG A C 1
ATOM 1803 O O . ARG A 1 228 ? -1.707 4.526 30.328 1.00 90.81 228 ARG A O 1
ATOM 1810 N N . LEU A 1 229 ? -3.458 5.053 29.028 1.00 90.44 229 LEU A N 1
ATOM 1811 C CA . LEU A 1 229 ? -2.714 5.911 28.126 1.00 90.44 229 LEU A CA 1
ATOM 1812 C C . LEU A 1 229 ? -2.528 7.301 28.749 1.00 90.44 229 LEU A C 1
ATOM 1814 O O . LEU A 1 229 ? -3.426 8.139 28.752 1.00 90.44 229 LEU A O 1
ATOM 1818 N N . THR A 1 230 ? -1.332 7.567 29.273 1.00 93.25 230 THR A N 1
ATOM 1819 C CA . THR A 1 230 ? -0.994 8.894 29.806 1.00 93.25 230 THR A CA 1
ATOM 18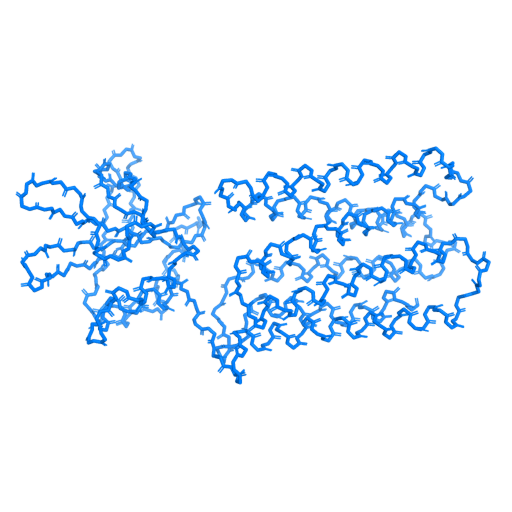20 C C . THR A 1 230 ? -0.738 9.894 28.676 1.00 93.25 230 THR A C 1
ATOM 1822 O O . THR A 1 230 ? -0.317 9.525 27.574 1.00 93.25 230 THR A O 1
ATOM 1825 N N . ARG A 1 231 ? -0.927 11.195 28.946 1.00 92.06 231 ARG A N 1
ATOM 1826 C CA . ARG A 1 231 ? -0.581 12.264 27.988 1.00 92.06 231 ARG A CA 1
ATOM 1827 C C . ARG A 1 231 ? 0.885 12.168 27.561 1.00 92.06 231 ARG A C 1
ATOM 1829 O O . ARG A 1 231 ? 1.179 12.222 26.373 1.00 92.06 231 ARG A O 1
ATOM 1836 N N . THR A 1 232 ? 1.790 11.974 28.519 1.00 93.88 232 THR A N 1
ATOM 1837 C CA . THR A 1 232 ? 3.225 11.816 28.255 1.00 93.88 232 THR A CA 1
ATOM 1838 C C . THR A 1 232 ? 3.505 10.585 27.396 1.00 93.88 232 THR A C 1
ATOM 1840 O O . THR A 1 232 ? 4.196 10.703 26.390 1.00 93.88 232 THR A O 1
ATOM 1843 N N . GLY A 1 233 ? 2.915 9.430 27.725 1.00 93.94 233 GLY A N 1
ATOM 1844 C CA . GLY A 1 233 ? 3.063 8.210 26.926 1.00 93.94 233 GLY A CA 1
ATOM 1845 C C . GLY A 1 233 ? 2.554 8.381 25.493 1.00 93.94 233 GLY A C 1
ATOM 1846 O O . GLY A 1 233 ? 3.223 7.972 24.547 1.00 93.94 233 GLY A O 1
ATOM 1847 N N . THR A 1 234 ? 1.425 9.075 25.322 1.00 93.56 234 THR A N 1
ATOM 1848 C CA . THR A 1 234 ? 0.874 9.412 24.000 1.00 93.56 234 THR A CA 1
ATOM 1849 C C . THR A 1 234 ? 1.841 10.277 23.194 1.00 93.56 234 THR A C 1
ATOM 1851 O O . THR A 1 234 ? 2.126 9.965 22.041 1.00 93.56 234 THR A O 1
ATOM 1854 N N . MET A 1 235 ? 2.383 11.341 23.797 1.00 95.69 235 MET A N 1
ATOM 1855 C CA . MET A 1 235 ? 3.333 12.237 23.128 1.00 95.69 235 MET A CA 1
ATOM 1856 C C . MET A 1 235 ? 4.632 11.521 22.752 1.00 95.69 235 MET A C 1
ATOM 1858 O O . MET A 1 235 ? 5.157 11.757 21.667 1.00 95.69 235 MET A O 1
ATOM 1862 N N . ILE A 1 236 ? 5.129 10.626 23.611 1.00 96.19 236 ILE A N 1
ATOM 1863 C CA . ILE A 1 236 ? 6.314 9.809 23.323 1.00 96.19 236 ILE A CA 1
ATOM 1864 C C . ILE A 1 236 ? 6.044 8.879 22.138 1.00 96.19 236 ILE A C 1
ATOM 1866 O O . ILE A 1 236 ? 6.845 8.840 21.210 1.00 96.19 236 ILE A O 1
ATOM 1870 N N . MET A 1 237 ? 4.916 8.165 22.138 1.00 95.69 237 MET A N 1
ATOM 1871 C CA . MET A 1 237 ? 4.544 7.247 21.058 1.00 95.69 237 MET A CA 1
ATOM 1872 C C . MET A 1 237 ? 4.386 7.977 19.717 1.00 95.69 237 MET A C 1
ATOM 1874 O O . MET A 1 237 ? 4.968 7.555 18.720 1.00 95.69 237 MET A O 1
ATOM 1878 N N . LEU A 1 238 ? 3.658 9.100 19.695 1.00 96.56 238 LEU A N 1
ATOM 1879 C CA . LEU A 1 238 ? 3.494 9.912 18.486 1.00 96.56 238 LEU A CA 1
ATOM 1880 C C . LEU A 1 238 ? 4.826 10.515 18.025 1.00 96.56 238 LEU A C 1
ATOM 1882 O O . LEU A 1 238 ? 5.144 10.466 16.841 1.00 96.56 238 LEU A O 1
ATOM 1886 N N . GLY A 1 239 ? 5.635 11.034 18.952 1.00 97.62 239 GLY A N 1
ATOM 1887 C CA . GLY A 1 239 ? 6.961 11.570 18.652 1.00 97.62 239 GLY A CA 1
ATOM 1888 C C . GLY A 1 239 ? 7.908 10.512 18.083 1.00 97.62 239 GLY A C 1
ATOM 1889 O O . GLY A 1 239 ? 8.615 10.784 17.113 1.00 97.62 239 GLY A O 1
ATOM 1890 N N . ALA A 1 240 ? 7.884 9.294 18.629 1.00 97.69 240 ALA A N 1
ATOM 1891 C CA . ALA A 1 240 ? 8.647 8.161 18.115 1.00 97.69 240 ALA A CA 1
ATOM 1892 C C . ALA A 1 240 ? 8.190 7.771 16.702 1.00 97.69 240 ALA A C 1
ATOM 1894 O O . ALA A 1 240 ? 9.035 7.610 15.823 1.00 97.69 240 ALA A O 1
ATOM 1895 N N . GLY A 1 241 ? 6.875 7.704 16.461 1.00 97.62 241 GLY A N 1
ATOM 1896 C CA . GLY A 1 241 ? 6.308 7.457 15.134 1.00 97.62 241 GLY A CA 1
ATOM 1897 C C . GLY A 1 241 ? 6.723 8.521 14.114 1.00 97.62 241 GLY A C 1
ATOM 1898 O O . GLY A 1 241 ? 7.261 8.188 13.062 1.00 97.62 241 GLY A O 1
ATOM 1899 N N . CYS A 1 242 ? 6.570 9.806 14.445 1.00 97.81 242 CYS A N 1
ATOM 1900 C CA . CYS A 1 242 ? 6.978 10.911 13.573 1.00 97.81 242 CYS A CA 1
ATOM 1901 C C . CYS A 1 242 ? 8.490 10.920 13.304 1.00 97.81 242 CYS A C 1
ATOM 1903 O O . CYS A 1 242 ? 8.914 11.118 12.168 1.00 97.81 242 CYS A O 1
ATOM 1905 N N . SER A 1 243 ? 9.308 10.683 14.334 1.00 97.81 243 SER A N 1
ATOM 1906 C CA . SER A 1 243 ? 10.768 10.594 14.204 1.00 97.81 243 SER A CA 1
ATOM 1907 C C . SER A 1 243 ? 11.181 9.432 13.301 1.00 97.81 243 SER A C 1
ATOM 1909 O O . SER A 1 243 ? 12.054 9.589 12.444 1.00 97.81 243 SER A O 1
ATOM 1911 N N . PHE A 1 244 ? 10.517 8.282 13.447 1.00 97.81 244 PHE A N 1
ATOM 1912 C CA . PHE A 1 244 ? 10.719 7.128 12.585 1.00 97.81 244 PHE A CA 1
ATOM 1913 C C . PHE A 1 244 ? 10.368 7.447 11.128 1.00 97.81 244 PHE A C 1
ATOM 1915 O O . PHE A 1 244 ? 11.224 7.273 10.264 1.00 97.81 244 PHE A O 1
ATOM 1922 N N . VAL A 1 245 ? 9.169 7.982 10.862 1.00 97.38 245 VAL A N 1
ATOM 1923 C CA . VAL A 1 245 ? 8.741 8.364 9.504 1.00 97.38 245 VAL A CA 1
ATOM 1924 C C . VAL A 1 245 ? 9.728 9.356 8.893 1.00 97.38 245 VAL A C 1
ATOM 1926 O O . VAL A 1 245 ? 10.196 9.145 7.780 1.00 97.38 245 VAL A O 1
ATOM 1929 N N . TYR A 1 246 ? 10.116 10.401 9.627 1.00 96.19 246 TYR A N 1
ATOM 1930 C CA . TYR A 1 246 ? 11.083 11.384 9.140 1.00 96.19 246 TYR A CA 1
ATOM 1931 C C . TYR A 1 246 ? 12.424 10.743 8.759 1.00 96.19 246 TYR A C 1
ATOM 1933 O O . TYR A 1 246 ? 12.957 11.011 7.683 1.00 96.19 246 TYR A O 1
ATOM 1941 N N . ARG A 1 247 ? 12.969 9.875 9.620 1.00 95.50 247 ARG A N 1
ATOM 1942 C CA . ARG A 1 247 ? 14.232 9.172 9.352 1.00 95.50 247 ARG A CA 1
ATOM 1943 C C . ARG A 1 247 ? 14.120 8.218 8.167 1.00 95.50 247 ARG A C 1
ATOM 1945 O O . ARG A 1 247 ? 15.029 8.206 7.341 1.00 95.50 247 ARG A O 1
ATOM 1952 N N . HIS A 1 248 ? 13.019 7.471 8.076 1.00 93.81 248 HIS A N 1
ATOM 1953 C CA . HIS A 1 248 ? 12.724 6.570 6.960 1.00 93.81 248 HIS A CA 1
ATOM 1954 C C . HIS A 1 248 ? 12.668 7.333 5.639 1.00 93.81 248 HIS A C 1
ATOM 1956 O O . HIS A 1 248 ? 13.398 7.001 4.713 1.00 93.81 248 HIS A O 1
ATOM 1962 N N . LEU A 1 249 ? 11.877 8.408 5.567 1.00 92.50 249 LEU A N 1
ATOM 1963 C CA . LEU A 1 249 ? 11.731 9.202 4.345 1.00 92.50 249 LEU A CA 1
ATOM 1964 C C . LEU A 1 249 ? 13.021 9.935 3.972 1.00 92.50 249 LEU A C 1
ATOM 1966 O O . LEU A 1 249 ? 13.361 10.012 2.797 1.00 92.50 249 LEU A O 1
ATOM 1970 N N . LYS A 1 250 ? 13.786 10.425 4.956 1.00 91.25 250 LYS A N 1
ATOM 1971 C CA . LYS A 1 250 ? 15.105 11.020 4.700 1.00 91.25 250 LYS A CA 1
ATOM 1972 C C . LYS A 1 250 ? 16.078 10.006 4.092 1.00 91.25 250 LYS A C 1
ATOM 1974 O O . LYS A 1 250 ? 16.860 10.378 3.223 1.00 91.25 250 LYS A O 1
ATOM 1979 N N . PHE A 1 251 ? 16.051 8.759 4.559 1.00 87.19 251 PHE A N 1
ATOM 1980 C CA . PHE A 1 251 ? 16.854 7.684 3.980 1.00 87.19 251 PHE A CA 1
ATOM 1981 C C . PHE A 1 251 ? 16.370 7.342 2.565 1.00 87.19 251 PHE A C 1
ATOM 1983 O O . PHE A 1 251 ? 17.168 7.339 1.633 1.00 87.19 251 PHE A O 1
ATOM 1990 N N . LEU A 1 252 ? 15.061 7.136 2.400 1.00 82.19 252 LEU A N 1
ATOM 1991 C CA . LEU A 1 252 ? 14.451 6.696 1.147 1.00 82.19 252 LEU A CA 1
ATOM 1992 C C . LEU A 1 252 ? 14.573 7.733 0.019 1.00 82.19 252 LEU A C 1
ATOM 1994 O O . LEU A 1 252 ? 14.778 7.369 -1.132 1.00 82.19 252 LEU A O 1
ATOM 1998 N N . PHE A 1 253 ? 14.471 9.027 0.336 1.00 80.69 253 PHE A N 1
ATOM 1999 C CA . PHE A 1 253 ? 14.530 10.117 -0.648 1.00 80.69 253 PHE A CA 1
ATOM 2000 C C . PHE A 1 253 ? 15.930 10.710 -0.838 1.00 80.69 253 PHE A C 1
ATOM 2002 O O . PHE A 1 253 ? 16.045 11.769 -1.454 1.00 80.69 253 PHE A O 1
ATOM 2009 N N . GLY A 1 254 ? 16.965 10.079 -0.275 1.00 73.56 254 GLY A N 1
ATOM 2010 C CA . GLY A 1 254 ? 18.342 10.563 -0.300 1.00 73.56 254 GLY A CA 1
ATOM 2011 C C . GLY A 1 254 ? 18.978 10.522 -1.693 1.00 73.56 254 GLY A C 1
ATOM 2012 O O . GLY A 1 254 ? 18.711 11.373 -2.533 1.00 73.56 254 GLY A O 1
ATOM 2013 N N . VAL A 1 255 ? 19.890 9.573 -1.916 1.00 58.09 255 VAL A N 1
ATOM 2014 C CA . VAL A 1 255 ? 20.687 9.502 -3.158 1.00 58.09 255 VAL A CA 1
ATOM 2015 C C . VAL A 1 255 ? 20.010 8.618 -4.205 1.00 58.09 255 VAL A C 1
ATOM 2017 O O . VAL A 1 255 ? 19.888 9.008 -5.362 1.00 58.09 255 VAL A O 1
ATOM 2020 N N . SER A 1 256 ? 19.527 7.448 -3.795 1.00 58.94 256 SER A N 1
ATOM 2021 C CA . SER A 1 256 ? 18.788 6.517 -4.643 1.00 58.94 256 SER A CA 1
ATOM 2022 C C . SER A 1 256 ? 17.602 5.946 -3.876 1.00 58.94 256 SER A C 1
ATOM 2024 O O . SER A 1 256 ? 17.685 5.683 -2.676 1.00 58.94 256 SER A O 1
ATOM 2026 N N . PHE A 1 257 ? 16.482 5.786 -4.576 1.00 67.19 257 PHE A N 1
ATOM 2027 C CA . PHE A 1 257 ? 15.259 5.260 -3.993 1.00 67.19 257 PHE A CA 1
ATOM 2028 C C . PHE A 1 257 ? 15.368 3.737 -3.846 1.00 67.19 257 PHE A C 1
ATOM 2030 O O . PHE A 1 257 ? 15.390 3.013 -4.840 1.00 67.19 257 PHE A O 1
ATOM 2037 N N . ASP A 1 258 ? 15.461 3.240 -2.611 1.00 74.81 258 ASP A N 1
ATOM 2038 C CA . ASP A 1 258 ? 15.544 1.801 -2.333 1.00 74.81 258 ASP A CA 1
ATOM 2039 C C . ASP A 1 258 ? 14.151 1.206 -2.066 1.00 74.81 258 ASP A C 1
ATOM 2041 O O . ASP A 1 258 ? 13.653 1.158 -0.934 1.00 74.81 258 ASP A O 1
ATOM 2045 N N . TYR A 1 259 ? 13.521 0.723 -3.137 1.00 72.44 259 TYR A N 1
ATOM 2046 C CA . TYR A 1 259 ? 12.217 0.057 -3.088 1.00 72.44 259 TYR A CA 1
ATOM 2047 C C . TYR A 1 259 ? 12.234 -1.223 -2.244 1.00 72.44 259 TYR A C 1
ATOM 2049 O O . TYR A 1 259 ? 11.274 -1.503 -1.523 1.00 72.44 259 TYR A O 1
ATOM 2057 N N . GLY A 1 260 ? 13.327 -1.990 -2.295 1.00 68.94 260 GLY A N 1
ATOM 2058 C CA . GLY A 1 260 ? 13.459 -3.248 -1.561 1.00 68.94 260 GLY A CA 1
ATOM 2059 C C . GLY A 1 260 ? 13.548 -3.019 -0.054 1.00 68.94 260 GLY A C 1
ATOM 2060 O O . GLY A 1 260 ? 12.929 -3.742 0.731 1.00 68.94 260 GLY A O 1
ATOM 2061 N N . TYR A 1 261 ? 14.275 -1.983 0.362 1.00 78.06 261 TYR A N 1
ATOM 2062 C CA . TYR A 1 261 ? 14.261 -1.500 1.737 1.00 78.06 261 TYR A CA 1
ATOM 2063 C C . TYR A 1 261 ? 12.861 -1.042 2.150 1.00 78.06 261 TYR A C 1
ATOM 2065 O O . TYR A 1 261 ? 12.361 -1.505 3.178 1.00 78.06 261 TYR A O 1
ATOM 2073 N N . ASN A 1 262 ? 12.203 -0.195 1.347 1.00 83.75 262 ASN A N 1
ATOM 2074 C CA . ASN A 1 262 ? 10.862 0.289 1.672 1.00 83.75 262 ASN A CA 1
ATOM 2075 C C . ASN A 1 262 ? 9.872 -0.865 1.887 1.00 83.75 262 ASN A C 1
ATOM 2077 O O . ASN A 1 262 ? 9.153 -0.880 2.888 1.00 83.75 262 ASN A O 1
ATOM 2081 N N . MET A 1 263 ? 9.897 -1.858 0.995 1.00 81.62 263 MET A N 1
ATOM 2082 C CA . MET A 1 263 ? 9.047 -3.043 1.081 1.00 81.62 263 MET A CA 1
ATOM 2083 C C . MET A 1 263 ? 9.286 -3.824 2.381 1.00 81.62 26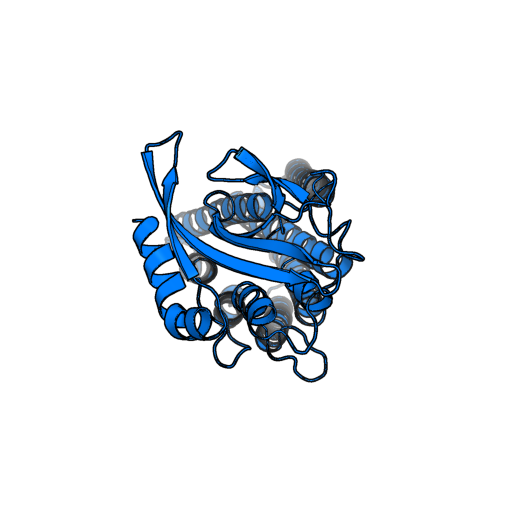3 MET A C 1
ATOM 2085 O O . MET A 1 263 ? 8.340 -4.144 3.100 1.00 81.62 263 MET A O 1
ATOM 2089 N N . LYS A 1 264 ? 10.552 -4.066 2.754 1.00 84.44 264 LYS A N 1
ATOM 2090 C CA . LYS A 1 264 ? 10.898 -4.748 4.016 1.00 84.44 264 LYS A CA 1
ATOM 2091 C C . LYS A 1 264 ? 10.384 -3.991 5.240 1.00 84.44 264 LYS A C 1
ATOM 2093 O O . LYS A 1 264 ? 9.877 -4.614 6.172 1.00 84.44 264 LYS A O 1
ATOM 2098 N N . VAL A 1 265 ? 10.501 -2.662 5.245 1.00 90.62 265 VAL A N 1
ATOM 2099 C CA . VAL A 1 265 ? 10.012 -1.826 6.350 1.00 90.62 265 VAL A CA 1
ATOM 2100 C C . VAL A 1 265 ? 8.485 -1.874 6.439 1.00 90.62 265 VAL A C 1
ATOM 2102 O O . VAL A 1 265 ? 7.949 -2.090 7.527 1.00 90.62 265 VAL A O 1
ATOM 2105 N N . HIS A 1 266 ? 7.780 -1.740 5.311 1.00 90.62 266 HIS A N 1
ATOM 2106 C CA . HIS A 1 266 ? 6.322 -1.865 5.260 1.00 90.62 266 HIS A CA 1
ATOM 2107 C C . HIS A 1 266 ? 5.841 -3.227 5.759 1.00 90.62 266 HIS A C 1
ATOM 2109 O O . HIS A 1 266 ? 4.927 -3.281 6.587 1.00 90.62 266 HIS A O 1
ATOM 2115 N N . LEU A 1 267 ? 6.488 -4.306 5.312 1.00 88.88 267 LEU A N 1
ATOM 2116 C CA . LEU A 1 267 ? 6.170 -5.669 5.722 1.00 88.88 267 LEU A CA 1
ATOM 2117 C C . LEU A 1 267 ? 6.402 -5.880 7.223 1.00 88.88 267 LEU A C 1
ATOM 2119 O O . LEU A 1 267 ? 5.576 -6.503 7.887 1.00 88.88 267 LEU A O 1
ATOM 2123 N N . ALA A 1 268 ? 7.484 -5.329 7.782 1.00 94.69 268 ALA A N 1
ATOM 2124 C CA . ALA A 1 268 ? 7.759 -5.415 9.214 1.00 94.69 268 ALA A CA 1
ATOM 2125 C C . ALA A 1 268 ? 6.685 -4.691 10.047 1.00 94.69 268 ALA A C 1
ATOM 2127 O O . ALA A 1 268 ? 6.113 -5.285 10.963 1.00 94.69 268 ALA A O 1
ATOM 2128 N N . ILE A 1 269 ? 6.371 -3.434 9.711 1.00 96.38 269 ILE A N 1
ATOM 2129 C CA . ILE A 1 269 ? 5.339 -2.638 10.402 1.00 96.38 269 ILE A CA 1
ATOM 2130 C C . ILE A 1 269 ? 3.966 -3.307 10.268 1.00 96.38 269 ILE A C 1
ATOM 2132 O O . ILE A 1 269 ? 3.262 -3.468 11.268 1.00 96.38 269 ILE A O 1
ATOM 2136 N N . GLY A 1 270 ? 3.618 -3.761 9.061 1.00 94.12 270 GLY A N 1
ATOM 2137 C CA . GLY A 1 270 ? 2.382 -4.491 8.787 1.00 94.12 270 GLY A CA 1
ATOM 2138 C C . GLY A 1 270 ? 2.292 -5.799 9.577 1.00 94.12 270 GLY A C 1
ATOM 2139 O O . GLY A 1 270 ? 1.252 -6.097 10.160 1.00 94.12 270 GLY A O 1
ATOM 2140 N N . GLY A 1 271 ? 3.395 -6.541 9.698 1.00 95.12 271 GLY A N 1
ATOM 2141 C CA . GLY A 1 271 ? 3.475 -7.744 10.526 1.00 95.12 271 GLY A CA 1
ATOM 2142 C C . GLY A 1 271 ? 3.162 -7.462 11.997 1.00 95.12 271 GLY A C 1
ATOM 2143 O O . GLY A 1 271 ? 2.308 -8.128 12.586 1.00 95.12 271 GLY A O 1
ATOM 2144 N N . PHE A 1 272 ? 3.777 -6.428 12.583 1.00 97.00 272 PHE A N 1
ATOM 2145 C CA . PHE A 1 272 ? 3.461 -6.008 13.954 1.00 97.00 272 PHE A CA 1
ATOM 2146 C C . PHE A 1 272 ? 2.007 -5.552 14.107 1.00 97.00 272 PHE A C 1
ATOM 2148 O O . PHE A 1 272 ? 1.372 -5.870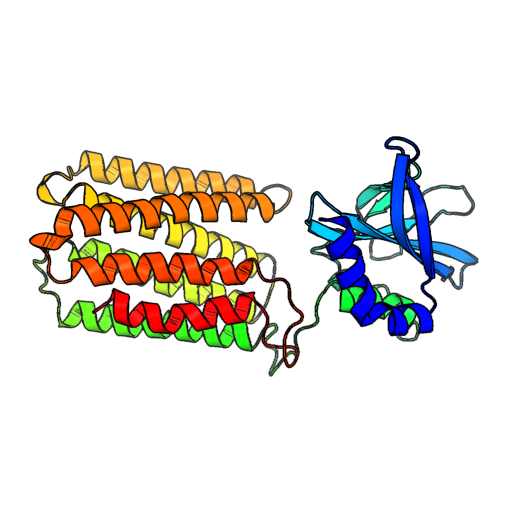 15.114 1.00 97.00 272 PHE A O 1
ATOM 2155 N N . HIS A 1 273 ? 1.463 -4.850 13.111 1.00 96.38 273 HIS A N 1
ATOM 2156 C CA . HIS A 1 273 ? 0.069 -4.416 13.105 1.00 96.38 273 HIS A CA 1
ATOM 2157 C C . HIS A 1 273 ? -0.903 -5.604 13.141 1.00 96.38 273 HIS A C 1
ATOM 2159 O O . HIS A 1 273 ? -1.788 -5.657 14.000 1.00 96.38 273 HIS A O 1
ATOM 2165 N N . VAL A 1 274 ? -0.700 -6.587 12.260 1.00 96.19 274 VAL A N 1
ATOM 2166 C CA . VAL A 1 274 ? -1.532 -7.796 12.174 1.00 96.19 274 VAL A CA 1
ATOM 2167 C C . VAL A 1 274 ? -1.442 -8.599 13.468 1.00 96.19 274 VAL A C 1
ATOM 2169 O O . VAL A 1 274 ? -2.474 -8.942 14.046 1.00 96.19 274 VAL A O 1
ATOM 2172 N N . ILE A 1 275 ? -0.227 -8.843 13.973 1.00 96.94 275 ILE A N 1
ATOM 2173 C CA . ILE A 1 275 ? -0.021 -9.537 15.252 1.00 96.94 275 ILE A CA 1
ATOM 2174 C C . ILE A 1 275 ? -0.751 -8.797 16.375 1.00 96.94 275 ILE A C 1
ATOM 2176 O O . ILE A 1 275 ? -1.460 -9.425 17.160 1.00 96.94 275 ILE A O 1
ATOM 2180 N N . GLY A 1 276 ? -0.638 -7.468 16.430 1.00 97.25 276 GLY A N 1
ATOM 2181 C CA . GLY A 1 276 ? -1.314 -6.652 17.431 1.00 97.25 276 GLY A CA 1
ATOM 2182 C C . GLY A 1 276 ? -2.834 -6.829 17.415 1.00 97.25 276 GLY A C 1
ATOM 2183 O O . GLY A 1 276 ? -3.443 -7.025 18.469 1.00 97.25 276 GLY A O 1
ATOM 2184 N N . TRP A 1 277 ? -3.449 -6.831 16.231 1.00 97.06 277 TRP A N 1
ATOM 2185 C CA . TRP A 1 277 ? -4.894 -7.017 16.091 1.00 97.06 277 TRP A CA 1
ATOM 2186 C C . TRP A 1 277 ? -5.352 -8.428 16.431 1.00 97.06 277 TRP A C 1
ATOM 2188 O O . TRP A 1 277 ? -6.373 -8.582 17.103 1.00 97.06 277 TRP A O 1
ATOM 2198 N N . LEU A 1 278 ? -4.598 -9.448 16.018 1.00 96.25 278 LEU A N 1
ATOM 2199 C CA . LEU A 1 278 ? -4.892 -10.839 16.362 1.00 96.25 278 LEU A CA 1
ATOM 2200 C C . LEU A 1 278 ? -4.768 -11.072 17.872 1.00 96.25 278 LEU A C 1
ATOM 2202 O O . LEU A 1 278 ? -5.655 -11.679 18.471 1.00 96.25 278 LEU A O 1
ATOM 2206 N N . CYS A 1 279 ? -3.731 -10.519 18.506 1.00 96.62 279 CYS A N 1
ATOM 2207 C CA . CYS A 1 279 ? -3.570 -10.530 19.957 1.00 96.62 279 CYS A CA 1
ATOM 2208 C C . CYS A 1 279 ? -4.741 -9.824 20.649 1.00 96.62 279 CYS A C 1
ATOM 2210 O O . CYS A 1 279 ? -5.360 -10.402 21.543 1.00 96.62 279 CYS A O 1
ATOM 2212 N N . TRP A 1 280 ? -5.095 -8.607 20.221 1.00 96.19 280 TRP A N 1
ATOM 2213 C CA . TRP A 1 280 ? -6.216 -7.867 20.801 1.00 96.19 280 TRP A CA 1
ATOM 2214 C C . TRP A 1 280 ? -7.530 -8.644 20.672 1.00 96.19 280 TRP A C 1
ATOM 2216 O O . TRP A 1 280 ? -8.257 -8.798 21.656 1.00 96.19 280 TRP A O 1
ATOM 2226 N N . ALA A 1 281 ? -7.818 -9.168 19.480 1.00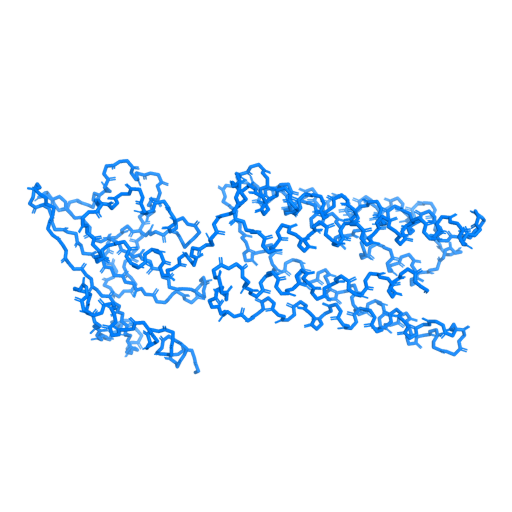 96.12 281 ALA A N 1
ATOM 2227 C CA . ALA A 1 281 ? -9.031 -9.923 19.210 1.00 96.12 281 ALA A CA 1
ATOM 2228 C C . ALA A 1 281 ? -9.091 -11.209 20.039 1.00 96.12 281 ALA A C 1
ATOM 2230 O O . ALA A 1 281 ? -10.128 -11.509 20.624 1.00 96.12 281 ALA A O 1
ATOM 2231 N N . PHE A 1 282 ? -7.977 -11.937 20.153 1.00 95.19 282 PHE A N 1
ATOM 2232 C CA . PHE A 1 282 ? -7.899 -13.134 20.981 1.00 95.19 282 PHE A CA 1
ATOM 2233 C C . PHE A 1 282 ? -8.155 -12.809 22.453 1.00 95.19 282 PHE A C 1
ATOM 2235 O O . PHE A 1 282 ? -8.995 -13.458 23.076 1.00 95.19 282 PHE A O 1
ATOM 2242 N N . LEU A 1 283 ? -7.488 -11.793 23.006 1.00 94.44 283 LEU A N 1
ATOM 2243 C CA . LEU A 1 283 ? -7.644 -11.395 24.409 1.00 94.44 283 LEU A CA 1
ATOM 2244 C C . LEU A 1 283 ? -9.067 -10.917 24.737 1.00 94.44 283 LEU A C 1
ATOM 2246 O O . LEU A 1 283 ? -9.519 -11.092 25.863 1.00 94.44 283 LEU A O 1
ATOM 2250 N N . ASN A 1 284 ? -9.787 -10.366 23.755 1.00 94.12 284 ASN A N 1
ATOM 2251 C CA . ASN A 1 284 ? -11.128 -9.804 23.935 1.00 94.12 284 ASN A CA 1
ATOM 2252 C C . ASN A 1 284 ? -12.246 -10.657 23.313 1.00 94.12 284 ASN A C 1
ATOM 2254 O O . ASN A 1 284 ? -13.389 -10.210 23.240 1.00 94.12 284 ASN A O 1
ATOM 2258 N N . ARG A 1 285 ? -11.955 -11.891 22.879 1.00 93.38 285 ARG A N 1
ATOM 2259 C CA . ARG A 1 285 ? -12.916 -12.745 22.154 1.00 93.38 285 ARG A CA 1
ATOM 2260 C C . ARG A 1 285 ? -14.179 -13.084 22.949 1.00 93.38 285 ARG A C 1
ATOM 2262 O O . ARG A 1 285 ? -15.225 -13.308 22.355 1.00 93.38 285 ARG A O 1
ATOM 2269 N N . SER A 1 286 ? -14.077 -13.140 24.277 1.00 92.75 286 SER A N 1
ATOM 2270 C CA . SER A 1 286 ? -15.195 -13.449 25.177 1.00 92.75 286 SER A CA 1
ATOM 2271 C C . SER A 1 286 ? -15.961 -12.210 25.644 1.00 92.75 286 SER A C 1
ATOM 2273 O O . SER A 1 286 ? -17.119 -12.330 26.028 1.00 92.75 286 SER A O 1
ATOM 2275 N N . THR A 1 287 ? -15.337 -11.029 25.621 1.00 92.00 287 THR A N 1
ATOM 2276 C CA . THR A 1 287 ? -15.906 -9.781 26.160 1.00 92.00 287 THR A CA 1
ATOM 2277 C C . THR A 1 287 ? -16.423 -8.843 25.073 1.00 92.00 287 THR A C 1
ATOM 2279 O O . THR A 1 287 ? -17.342 -8.066 25.318 1.00 92.00 287 THR A O 1
ATOM 2282 N N . CYS A 1 288 ? -15.858 -8.910 23.867 1.00 91.50 288 CYS A N 1
ATOM 2283 C CA . CYS A 1 288 ? -16.213 -8.064 22.735 1.00 91.50 288 CYS A CA 1
ATOM 2284 C C . CYS A 1 288 ? -16.760 -8.929 21.585 1.00 91.50 288 CYS A C 1
ATOM 2286 O O . CYS A 1 288 ? -15.967 -9.492 20.827 1.00 91.50 288 CYS A O 1
ATOM 2288 N N . PRO A 1 289 ? -18.091 -8.989 21.374 1.00 90.69 289 PRO A N 1
ATOM 2289 C CA . PRO A 1 289 ? -18.705 -9.804 20.315 1.00 90.69 289 PRO A CA 1
ATOM 2290 C C . PRO A 1 289 ? -18.230 -9.475 18.892 1.00 90.69 289 PRO A C 1
ATOM 2292 O O . PRO A 1 289 ? -18.360 -10.291 17.987 1.00 90.69 289 PRO A O 1
ATOM 2295 N N . TYR A 1 290 ? -17.666 -8.283 18.682 1.00 91.94 290 TYR A N 1
ATOM 2296 C CA . TYR A 1 290 ? -17.130 -7.818 17.401 1.00 91.94 290 TYR A CA 1
ATOM 2297 C C . TYR A 1 290 ? -15.619 -8.064 17.235 1.00 91.94 290 TYR A C 1
ATOM 2299 O O . TYR A 1 290 ? -15.060 -7.717 16.196 1.00 91.94 290 TYR A O 1
ATOM 2307 N N . ALA A 1 291 ? -14.935 -8.664 18.219 1.00 93.94 291 ALA A N 1
ATOM 2308 C CA . ALA A 1 291 ? -13.489 -8.909 18.165 1.00 93.94 291 ALA A CA 1
ATOM 2309 C C . ALA A 1 291 ? -13.067 -9.724 16.929 1.00 93.94 291 ALA A C 1
ATOM 2311 O O . ALA A 1 291 ? -12.015 -9.462 16.342 1.00 93.94 291 ALA A O 1
ATOM 2312 N N . TRP A 1 292 ? -13.917 -10.658 16.488 1.00 94.50 292 TRP A N 1
ATOM 2313 C CA . TRP A 1 292 ? -13.672 -11.461 15.290 1.00 94.50 292 TRP A CA 1
ATOM 2314 C C . TRP A 1 292 ? -13.560 -10.611 14.019 1.00 94.50 292 TRP A C 1
ATOM 2316 O O . TRP A 1 292 ? -12.780 -10.968 13.144 1.00 94.50 292 TRP A O 1
ATOM 2326 N N . LYS A 1 293 ? -14.277 -9.480 13.919 1.00 95.12 293 LYS A N 1
ATOM 2327 C CA . LYS A 1 293 ? -14.203 -8.589 12.750 1.00 95.12 293 LYS A CA 1
ATOM 2328 C C . LYS A 1 293 ? -12.810 -7.987 12.619 1.00 95.12 293 LYS A C 1
ATOM 2330 O O . LYS A 1 293 ? -12.237 -7.997 11.537 1.00 95.12 293 LYS A O 1
ATOM 2335 N N . GLY A 1 294 ? -12.243 -7.535 13.741 1.00 92.75 294 GLY A N 1
ATOM 2336 C CA . GLY A 1 294 ? -10.876 -7.019 13.795 1.00 92.75 294 GLY A CA 1
ATOM 2337 C C . GLY A 1 294 ? -9.853 -8.072 13.370 1.00 92.75 294 GLY A C 1
ATOM 2338 O O . GLY A 1 294 ? -8.983 -7.779 12.554 1.00 92.75 294 GLY A O 1
ATOM 2339 N N . ALA A 1 295 ? -9.991 -9.312 13.850 1.00 94.50 295 ALA A N 1
ATOM 2340 C CA . ALA A 1 295 ? -9.135 -10.414 13.410 1.00 94.50 295 ALA A CA 1
ATOM 2341 C C . ALA A 1 295 ? -9.306 -10.727 11.915 1.00 94.50 295 ALA A C 1
ATOM 2343 O O . ALA A 1 295 ? -8.314 -10.843 11.202 1.00 94.50 295 ALA A O 1
ATOM 2344 N N . ALA A 1 296 ? -10.550 -10.823 11.438 1.00 96.00 296 ALA A N 1
ATOM 2345 C CA . ALA A 1 296 ? -10.867 -11.161 10.057 1.00 96.00 296 ALA A CA 1
ATOM 2346 C C . ALA A 1 296 ? -10.326 -10.116 9.076 1.00 96.00 296 ALA A C 1
ATOM 2348 O O . ALA A 1 296 ? -9.624 -10.489 8.144 1.00 96.00 296 ALA A O 1
ATOM 2349 N N . VAL A 1 297 ? -10.578 -8.821 9.307 1.00 95.88 297 VAL A N 1
ATOM 2350 C CA . VAL A 1 297 ? -10.072 -7.738 8.443 1.00 95.88 297 VAL A CA 1
ATOM 2351 C C . VAL A 1 297 ? -8.552 -7.781 8.349 1.00 95.88 297 VAL A C 1
ATOM 2353 O O . VAL A 1 297 ? -8.014 -7.710 7.252 1.00 95.88 297 VAL A O 1
ATOM 2356 N N . ASN A 1 298 ? -7.857 -7.926 9.478 1.00 94.88 298 ASN A N 1
ATOM 2357 C CA . ASN A 1 298 ? -6.395 -7.884 9.501 1.00 94.88 298 ASN A CA 1
ATOM 2358 C C . ASN A 1 298 ? -5.756 -9.140 8.909 1.00 94.88 298 ASN A C 1
ATOM 2360 O O . ASN A 1 298 ? -4.759 -9.045 8.198 1.00 94.88 298 ASN A O 1
ATOM 2364 N N . PHE A 1 299 ? -6.340 -10.311 9.161 1.00 93.94 299 PHE A N 1
ATOM 2365 C CA . PHE A 1 299 ? -5.896 -11.548 8.530 1.00 93.94 299 PHE A CA 1
ATOM 2366 C C . PHE A 1 299 ? -6.118 -11.509 7.014 1.00 93.94 299 PHE A C 1
ATOM 2368 O O . PHE A 1 299 ? -5.213 -11.843 6.254 1.00 93.94 299 PHE A O 1
ATOM 2375 N N . LEU A 1 300 ? -7.296 -11.058 6.569 1.00 95.00 300 LEU A N 1
ATOM 2376 C CA . LEU A 1 300 ? -7.604 -10.924 5.147 1.00 95.00 300 LEU A CA 1
ATOM 2377 C C . LEU A 1 300 ? -6.717 -9.871 4.480 1.00 95.00 300 LEU A C 1
ATOM 2379 O O . LEU A 1 300 ? -6.211 -10.147 3.405 1.00 95.00 300 LEU A O 1
ATOM 2383 N N . MET A 1 301 ? -6.449 -8.736 5.130 1.00 92.50 301 MET A N 1
ATOM 2384 C CA . MET A 1 301 ? -5.515 -7.718 4.631 1.00 92.50 301 MET A CA 1
ATOM 2385 C C . MET A 1 301 ? -4.093 -8.277 4.453 1.00 92.50 301 MET A C 1
ATOM 2387 O O . MET A 1 301 ? -3.422 -8.002 3.461 1.00 92.50 301 MET A O 1
ATOM 2391 N N . ALA A 1 302 ? -3.625 -9.103 5.395 1.00 91.06 302 ALA A N 1
ATOM 2392 C CA . ALA A 1 302 ? -2.338 -9.784 5.261 1.00 91.06 302 ALA A CA 1
ATOM 2393 C C . ALA A 1 302 ? -2.345 -10.798 4.103 1.00 91.06 302 ALA A C 1
ATOM 2395 O O . ALA A 1 302 ? -1.368 -10.907 3.364 1.00 91.06 302 ALA A O 1
ATOM 2396 N N . ALA A 1 303 ? -3.452 -11.522 3.922 1.00 90.12 303 ALA A N 1
ATOM 2397 C CA . ALA A 1 303 ? -3.614 -12.465 2.822 1.00 90.12 303 ALA A CA 1
ATOM 2398 C C . ALA A 1 303 ? -3.692 -11.760 1.458 1.00 90.12 303 ALA A C 1
ATOM 2400 O O . ALA A 1 303 ? -3.109 -12.249 0.494 1.00 90.12 303 ALA A O 1
ATOM 2401 N N . THR A 1 304 ? -4.361 -10.607 1.366 1.00 88.50 304 THR A N 1
ATOM 2402 C CA . THR A 1 304 ? -4.420 -9.817 0.132 1.00 88.50 304 THR A CA 1
ATOM 2403 C C . THR A 1 304 ? -3.066 -9.220 -0.209 1.00 88.50 304 THR A C 1
ATOM 2405 O O . THR A 1 304 ? -2.707 -9.214 -1.377 1.00 88.50 304 THR A O 1
ATOM 2408 N N . MET A 1 305 ? -2.275 -8.788 0.776 1.00 82.25 305 MET A N 1
ATOM 2409 C CA . MET A 1 305 ? -0.897 -8.332 0.548 1.00 82.25 305 MET A CA 1
ATOM 2410 C C . MET A 1 305 ? -0.020 -9.422 -0.095 1.00 82.25 305 MET A C 1
ATOM 2412 O O . MET A 1 305 ? 0.863 -9.123 -0.889 1.00 82.25 305 MET A O 1
ATOM 2416 N N . ALA A 1 306 ? -0.294 -10.707 0.163 1.00 77.62 306 ALA A N 1
ATOM 2417 C CA . ALA A 1 306 ? 0.411 -11.795 -0.515 1.00 77.62 306 ALA A CA 1
ATOM 2418 C C . ALA A 1 306 ? 0.134 -11.852 -2.032 1.00 77.62 306 ALA A C 1
ATOM 2420 O O . ALA A 1 306 ? 0.880 -12.520 -2.748 1.00 77.62 306 ALA A O 1
ATOM 2421 N N . LEU A 1 307 ? -0.894 -11.153 -2.536 1.00 72.06 307 LEU A N 1
ATOM 2422 C CA . LEU A 1 307 ? -1.109 -10.982 -3.974 1.00 72.06 307 LEU A CA 1
ATOM 2423 C C . LEU A 1 307 ? 0.017 -10.173 -4.622 1.00 72.06 307 LEU A C 1
ATOM 2425 O O . LEU A 1 307 ? 0.354 -10.486 -5.756 1.00 72.06 307 LEU A O 1
ATOM 2429 N N . GLU A 1 308 ? 0.655 -9.227 -3.918 1.00 67.25 308 GLU A N 1
ATOM 2430 C CA . GLU A 1 308 ? 1.822 -8.496 -4.447 1.00 67.25 308 GLU A CA 1
ATOM 2431 C C . GLU A 1 308 ? 3.026 -9.417 -4.717 1.00 67.25 308 GLU A C 1
ATOM 2433 O O . GLU A 1 308 ? 3.905 -9.080 -5.503 1.00 67.25 308 GLU A O 1
ATOM 2438 N N . LEU A 1 309 ? 3.068 -10.609 -4.107 1.00 62.59 309 LEU A N 1
ATOM 2439 C CA . LEU A 1 309 ? 4.103 -11.613 -4.389 1.00 62.59 309 LEU A CA 1
ATOM 2440 C C . LEU A 1 309 ? 3.859 -12.362 -5.706 1.00 62.59 309 LEU A C 1
ATOM 2442 O O . LEU A 1 309 ? 4.712 -13.142 -6.140 1.00 62.59 309 LEU A O 1
ATOM 2446 N N . LEU A 1 310 ? 2.682 -12.198 -6.312 1.00 64.81 310 LEU A N 1
ATOM 2447 C CA . LEU A 1 310 ? 2.374 -12.793 -7.601 1.00 64.81 310 LEU A CA 1
ATOM 2448 C C . LEU A 1 310 ? 2.996 -11.925 -8.696 1.00 64.81 310 LEU A C 1
ATOM 2450 O O . LEU A 1 310 ? 2.605 -10.786 -8.888 1.00 64.81 310 LEU A O 1
ATOM 2454 N N . ASP A 1 311 ? 3.931 -12.483 -9.456 1.00 57.50 311 ASP A N 1
ATOM 2455 C CA . ASP A 1 311 ? 4.502 -11.813 -10.625 1.00 57.50 311 ASP A CA 1
ATOM 2456 C C . ASP A 1 311 ? 3.851 -12.387 -11.893 1.00 57.50 311 ASP A C 1
ATOM 2458 O O . ASP A 1 311 ? 4.158 -13.508 -12.327 1.00 57.50 311 ASP A O 1
ATOM 2462 N N . PHE A 1 312 ? 2.860 -11.676 -12.440 1.00 61.16 312 PHE A N 1
ATOM 2463 C CA . PHE A 1 312 ? 2.192 -12.057 -13.685 1.00 61.16 312 PHE A CA 1
ATOM 2464 C C . PHE A 1 312 ? 1.942 -10.847 -14.603 1.00 61.16 312 PHE A C 1
ATOM 2466 O O . PHE A 1 312 ? 1.715 -9.743 -14.114 1.00 61.16 312 PHE A O 1
ATOM 2473 N N . PRO A 1 313 ? 1.951 -11.050 -15.940 1.00 58.91 313 PRO A N 1
ATOM 2474 C CA . PRO A 1 313 ? 1.653 -9.998 -16.914 1.00 58.91 313 PRO A CA 1
ATOM 2475 C C . PRO A 1 313 ? 0.299 -9.325 -16.683 1.00 58.91 313 PRO A C 1
ATOM 2477 O O . PRO A 1 313 ? -0.671 -10.049 -16.447 1.00 58.91 313 PRO A O 1
ATOM 2480 N N . PRO A 1 314 ? 0.165 -8.001 -16.894 1.00 65.12 314 PRO A N 1
ATOM 2481 C CA . PRO A 1 314 ? -1.119 -7.333 -16.776 1.00 65.12 314 PRO A CA 1
ATOM 2482 C C . PRO A 1 314 ? -2.130 -7.932 -17.761 1.00 65.12 314 PRO A C 1
ATOM 2484 O O . PRO A 1 314 ? -1.978 -7.859 -18.986 1.00 65.12 314 PRO A O 1
ATOM 2487 N N . PHE A 1 315 ? -3.202 -8.514 -17.230 1.00 68.44 315 PHE A N 1
ATOM 2488 C CA . PHE A 1 315 ? -4.336 -8.967 -18.018 1.00 68.44 315 PHE A CA 1
ATOM 2489 C C . PHE A 1 315 ? -5.026 -7.756 -18.655 1.00 68.44 315 PHE A C 1
ATOM 2491 O O . PHE A 1 315 ? -5.190 -6.710 -18.025 1.00 68.44 315 PHE A O 1
ATOM 2498 N N . LEU A 1 316 ? -5.389 -7.875 -19.936 1.00 68.38 316 LEU A N 1
ATOM 2499 C CA . LEU A 1 316 ? -5.900 -6.760 -20.751 1.00 68.38 316 LEU A CA 1
ATOM 2500 C C . LEU A 1 316 ? -4.994 -5.518 -20.739 1.00 68.38 316 LEU A C 1
ATOM 2502 O O . LEU A 1 316 ? -5.482 -4.412 -20.960 1.00 68.38 316 LEU A O 1
ATOM 2506 N N . TRP A 1 317 ? -3.696 -5.691 -20.461 1.00 65.44 317 TRP A N 1
ATOM 2507 C CA . TRP A 1 317 ? -2.737 -4.594 -20.320 1.00 65.44 317 TRP A CA 1
ATOM 2508 C C . TRP A 1 317 ? -3.129 -3.573 -19.239 1.00 65.44 317 TRP A C 1
ATOM 2510 O O . TRP A 1 317 ? -2.677 -2.436 -19.276 1.00 65.44 317 TRP A O 1
ATOM 2520 N N . THR A 1 318 ? -3.990 -3.937 -18.285 1.00 67.31 318 THR A N 1
ATOM 2521 C CA . THR A 1 318 ? -4.426 -3.034 -17.204 1.00 67.31 318 THR A CA 1
ATOM 2522 C C . THR A 1 318 ? -4.426 -3.693 -15.829 1.00 67.31 318 THR A C 1
ATOM 2524 O O . THR A 1 318 ? -4.171 -3.004 -14.852 1.00 67.31 318 THR A O 1
ATOM 2527 N N . LEU A 1 319 ? -4.691 -5.000 -15.739 1.00 76.88 319 LEU A N 1
ATOM 2528 C CA . LEU A 1 319 ? -4.867 -5.726 -14.479 1.00 76.88 319 LEU A CA 1
ATOM 2529 C C . LEU A 1 319 ? -3.651 -6.589 -14.143 1.00 76.88 319 LEU A C 1
ATOM 2531 O O . LEU A 1 319 ? -3.544 -7.718 -14.620 1.00 76.88 319 LEU A O 1
ATOM 2535 N N . ASP A 1 320 ? -2.763 -6.083 -13.302 1.00 78.44 320 ASP A N 1
ATOM 2536 C CA . ASP A 1 320 ? -1.633 -6.817 -12.735 1.00 78.44 320 ASP A CA 1
ATOM 2537 C C . ASP A 1 320 ? -1.893 -7.226 -11.273 1.00 78.44 320 ASP A C 1
ATOM 2539 O O . ASP A 1 320 ? -2.988 -7.052 -10.726 1.00 78.44 320 ASP A O 1
ATOM 2543 N N . ALA A 1 321 ? -0.884 -7.817 -10.636 1.00 77.44 321 ALA A N 1
ATOM 2544 C CA . ALA A 1 321 ? -0.959 -8.225 -9.239 1.00 77.44 321 ALA A CA 1
ATOM 2545 C C . ALA A 1 321 ? -1.192 -7.046 -8.287 1.00 77.44 321 ALA A C 1
ATOM 2547 O O . ALA A 1 321 ? -1.976 -7.170 -7.344 1.00 77.44 321 ALA A O 1
ATOM 2548 N N . HIS A 1 322 ? -0.576 -5.896 -8.577 1.00 82.25 322 HIS A N 1
ATOM 2549 C CA . HIS A 1 322 ? -0.733 -4.672 -7.798 1.00 82.25 322 HIS A CA 1
ATOM 2550 C C . HIS A 1 322 ? -2.172 -4.151 -7.854 1.00 82.25 322 HIS A C 1
ATOM 2552 O O . HIS A 1 322 ? -2.812 -3.956 -6.821 1.00 82.25 322 HIS A O 1
ATOM 2558 N N . ALA A 1 323 ? -2.752 -4.027 -9.050 1.00 86.94 323 ALA A N 1
ATOM 2559 C CA . ALA A 1 323 ? -4.149 -3.637 -9.220 1.00 86.94 323 ALA A CA 1
ATOM 2560 C C . ALA A 1 323 ? -5.113 -4.621 -8.530 1.00 86.94 323 ALA A C 1
ATOM 2562 O O . ALA A 1 323 ? -6.102 -4.201 -7.925 1.00 86.94 323 ALA A O 1
ATOM 2563 N N . LEU A 1 324 ? -4.838 -5.931 -8.571 1.00 88.81 324 LEU A N 1
ATOM 2564 C CA . LEU A 1 324 ? -5.651 -6.914 -7.844 1.00 88.81 324 LEU A CA 1
ATOM 2565 C C . LEU A 1 324 ? -5.552 -6.754 -6.325 1.00 88.81 324 LEU A C 1
ATOM 2567 O O . LEU A 1 324 ? -6.565 -6.928 -5.640 1.00 88.81 324 LEU A O 1
ATOM 2571 N N . TRP A 1 325 ? -4.378 -6.400 -5.801 1.00 91.19 325 TRP A N 1
ATOM 2572 C CA . TRP A 1 325 ? -4.234 -6.052 -4.394 1.00 91.19 325 TRP A CA 1
ATOM 2573 C C . TRP A 1 325 ? -5.140 -4.865 -4.039 1.00 91.19 325 TRP A C 1
ATOM 2575 O O . TRP A 1 325 ? -6.009 -5.031 -3.178 1.00 91.19 325 TRP A O 1
ATOM 2585 N N . HIS A 1 326 ? -5.073 -3.750 -4.781 1.00 93.38 326 HIS A N 1
ATOM 2586 C CA . HIS A 1 326 ? -5.979 -2.602 -4.594 1.00 93.38 326 HIS A CA 1
ATOM 2587 C C . HIS A 1 326 ? -7.459 -3.002 -4.643 1.00 93.38 326 HIS A C 1
ATOM 2589 O O . HIS A 1 326 ? -8.251 -2.586 -3.800 1.00 93.38 326 HIS A O 1
ATOM 2595 N N . LEU A 1 327 ? -7.862 -3.819 -5.618 1.00 95.44 327 LEU A N 1
ATOM 2596 C CA . LEU A 1 327 ? -9.247 -4.281 -5.744 1.00 95.44 327 LEU A CA 1
ATOM 2597 C C . LEU A 1 327 ? -9.691 -5.087 -4.514 1.00 95.44 327 LEU A C 1
ATOM 2599 O O . LEU A 1 327 ? -10.807 -4.925 -4.015 1.00 95.44 327 LEU A O 1
ATOM 2603 N N . SER A 1 328 ? -8.816 -5.960 -4.023 1.00 94.69 328 SER A N 1
ATOM 2604 C CA . SER A 1 328 ? -9.122 -6.886 -2.934 1.00 94.69 328 SER A CA 1
ATOM 2605 C C . SER A 1 328 ? -9.264 -6.211 -1.564 1.00 94.69 328 SER A C 1
ATOM 2607 O O . SER A 1 328 ? -9.964 -6.744 -0.700 1.00 94.69 328 SER A O 1
ATOM 2609 N N . THR A 1 329 ? -8.674 -5.027 -1.362 1.00 95.19 329 THR A N 1
ATOM 2610 C CA . THR A 1 329 ? -8.783 -4.280 -0.099 1.00 95.19 329 THR A CA 1
ATOM 2611 C C . THR A 1 329 ? -10.105 -3.524 0.042 1.00 95.19 329 THR A C 1
ATOM 2613 O O . THR A 1 329 ? -10.573 -3.330 1.166 1.00 95.19 329 THR A O 1
ATOM 2616 N N . ILE A 1 330 ? -10.769 -3.178 -1.069 1.00 97.12 330 ILE A N 1
ATOM 2617 C CA . ILE A 1 330 ? -12.045 -2.438 -1.087 1.00 97.12 330 ILE A CA 1
ATOM 2618 C C . ILE A 1 330 ? -13.118 -3.077 -0.183 1.00 97.12 330 ILE A C 1
ATOM 2620 O O . ILE A 1 330 ? -13.647 -2.373 0.680 1.00 97.12 330 ILE A O 1
ATOM 2624 N N . PRO A 1 331 ? -13.461 -4.378 -0.306 1.00 96.25 331 PRO A N 1
ATOM 2625 C CA . PRO A 1 331 ? -14.492 -4.994 0.536 1.00 96.25 331 PRO A CA 1
ATOM 2626 C C . PRO A 1 331 ? -14.091 -5.130 2.014 1.00 96.25 331 PRO A C 1
ATOM 2628 O O . PRO A 1 331 ? -14.965 -5.303 2.865 1.00 96.25 331 PRO A O 1
ATOM 2631 N N . LEU A 1 332 ? -12.799 -5.029 2.347 1.00 96.56 332 LEU A N 1
ATOM 2632 C CA . LEU A 1 332 ? -12.325 -5.098 3.733 1.00 96.56 332 LEU A CA 1
ATOM 2633 C C . LEU A 1 332 ? -12.611 -3.799 4.499 1.00 96.56 332 LEU A C 1
ATOM 2635 O O . LEU A 1 332 ? -12.806 -3.829 5.716 1.00 96.56 332 LEU A O 1
ATOM 2639 N N . ILE A 1 333 ? -12.692 -2.666 3.794 1.00 97.00 333 ILE A N 1
ATOM 2640 C CA . ILE A 1 333 ? -12.912 -1.350 4.400 1.00 97.00 333 ILE A CA 1
ATOM 2641 C C . ILE A 1 333 ? -14.304 -1.243 5.051 1.00 97.00 333 ILE A C 1
ATOM 2643 O O . ILE A 1 333 ? -14.371 -0.879 6.226 1.00 97.00 333 ILE A O 1
ATOM 2647 N N . PRO A 1 334 ? -15.428 -1.594 4.393 1.00 95.75 334 PRO A N 1
ATOM 2648 C CA . PRO A 1 334 ? -16.728 -1.615 5.060 1.00 95.75 334 PRO A CA 1
ATOM 2649 C C . PRO A 1 334 ? -16.757 -2.509 6.302 1.00 95.75 334 PRO A C 1
ATOM 2651 O O . PRO A 1 334 ? -17.352 -2.124 7.305 1.00 95.75 334 PRO A O 1
ATOM 2654 N N . LEU A 1 335 ? -16.083 -3.668 6.270 1.00 95.31 335 LEU A N 1
ATOM 2655 C CA . LEU A 1 335 ? -15.999 -4.566 7.424 1.00 95.31 335 LEU A CA 1
ATOM 2656 C C . LEU A 1 335 ? -15.234 -3.920 8.592 1.00 95.31 335 LEU A C 1
ATOM 2658 O O . LEU A 1 335 ? -15.666 -4.050 9.738 1.00 95.31 335 LEU A O 1
ATOM 2662 N N . TRP A 1 336 ? -14.156 -3.183 8.306 1.00 95.44 336 TRP A N 1
ATOM 2663 C CA . TRP A 1 336 ? -13.387 -2.429 9.303 1.00 95.44 336 TRP A CA 1
ATOM 2664 C C . TRP A 1 336 ? -14.222 -1.381 10.048 1.00 95.44 336 TRP A C 1
ATOM 2666 O O . TRP A 1 336 ? -14.078 -1.225 11.259 1.00 95.44 336 TRP A O 1
ATOM 2676 N N . TYR A 1 337 ? -15.104 -0.674 9.339 1.00 95.31 337 TYR A N 1
ATOM 2677 C CA . TYR A 1 337 ? -15.959 0.361 9.930 1.00 95.31 337 TYR A CA 1
ATOM 2678 C C . TYR A 1 337 ? -17.266 -0.179 10.548 1.00 95.31 337 TYR A C 1
ATOM 2680 O O . TYR A 1 337 ? -18.062 0.627 11.033 1.00 95.31 337 TYR A O 1
ATOM 2688 N N . SER A 1 338 ? -17.506 -1.499 10.522 1.00 91.19 338 SER A N 1
ATOM 2689 C CA . SER A 1 338 ? -18.791 -2.129 10.894 1.00 91.19 338 SER A CA 1
ATOM 2690 C C . SER A 1 338 ? -18.925 -2.629 12.326 1.00 91.19 338 SER A C 1
ATOM 2692 O O . SER A 1 338 ? -17.935 -3.077 12.943 1.00 91.19 338 SER A O 1
#

Secondary structure (DSSP, 8-state):
-HHHHHHHHHHTTHHHHHHTT-EEEEEE-TTT--EEEEEEEEEE-TTS-EEEEEEEEETTTTEEEEEEEEB-TTS-B-PPTT-TTTEEEEE-TTT--EEEEE-GGGTTTHHHHS-TT-HHHHHHHHHHS-----BTTBSSHHHHHHHHHHHHHHHHHHHHHHHHS-TT-TTHHHHHHHHHHHHHHHHHHHHHHHS--HHHHHHHHHHHHHHHHHHHHHHHHHHH-GGG--HHHHHHHHHHHHHHHHHHHHHHTSSS--HHHHHHHHHHHHHHHHHHHHHHHHHTTTT-TTHHHHHHHHHHHHHHHGGGG---PPBTTTB-HHHHHHHHHTTHHHHHT-

Foldseek 3Di:
DLVVCVVVLCVVCVVVLVVLAKDWDWDAAPPPRDIFIKIWHWDADPVRWIWIKIWGQDPVVNAIWIKIQTADPVRDGDDQPPCPPQWDWDADRRPRDIITTGDLVSLVVQCVRDPPPRPNSNVVSCSSVVQFDDDPQFRFVLQLVLLVLQLVLLVVLLVLLVVPPDPPPLCSVLSNVLSVLSSQLSVLSNVCRRPPDPVSVLSNLLSLLLNLLSLLVSLVCLLCDSVNCDPVNNCVSVVVSVVVSVVVSCVCVPDHHDPVVSVVVSVVSLVSSLVSLCVSLVVCVPPDVLSVLSNVLSVQLVVLVCLVVDADRADVSRRHSSSSSSNSNSVSSNSVSD

Radius of gyration: 24.49 Å; chains: 1; bounding box: 63×38×69 Å

pLDDT: mean 81.24, std 15.83, range [25.94, 98.62]

Organism: NCBI:txid399045